Protein AF-A0A1Y5F5G9-F1 (afdb_monomer)

Radius of gyration: 21.06 Å; Cα contacts (8 Å, |Δi|>4): 276; chains: 1; bounding box: 51×40×63 Å

Nearest PDB structures (foldseek):
  4evh-assembly1_A  TM=2.580E-01  e=7.064E+00  Giardia duodenalis

Sequence (250 aa):
MNSLKTLARFESFYIETKPLENSMYFRDALNFDKNEEVHDFFQWLFPIDTISEFNKSVPLFDETIKFFLTTNSLARANFHVALESFKCFLDGHELWPSVMDHNNLRVTRVLKCLRLLHKYDELYDFYRFILCEIAINEDSFSLNTLDHWRSATFEKTIFLCVDDLKMREEVVDFLKCHLPDHWVINLQRNAVSKFLALNEPIFTNAESNQIISGVDWQNLEFFNRGRVFKLSELMRTDNPYMLDKIRHWY

Foldseek 3Di:
DQQVVLLVQLLCQLLQNAADPVRHHLVNLLPCVVCVVPDVVLCSLQAEQDQDPVDNSGDHDDVSNLCSCPPPPSSVVSNVSSLVSLLVCQVPPPPPQAAPRPVLVSLLRNLLSCVSSVVLVSNVVSVVSVVVVCVVCVVRHDPLSLLSNCCSNANQEAEEEDPDPVLVVVVVVVCCVLPVVYHYHYDDPVCVVVCLVSQHFYWHLDDPDDDDPDPDQQSTWTGGNNDTDRVVRVPPPVCVVVSVVSNPSD

Structure (mmCIF, N/CA/C/O backbone):
data_AF-A0A1Y5F5G9-F1
#
_entry.id   AF-A0A1Y5F5G9-F1
#
loop_
_atom_site.group_PDB
_atom_site.id
_atom_site.type_symbol
_atom_site.label_atom_id
_atom_site.label_alt_id
_atom_site.label_comp_id
_atom_site.label_asym_id
_atom_site.label_entity_id
_atom_site.label_seq_id
_atom_site.pdbx_PDB_ins_code
_atom_site.Cartn_x
_atom_site.Cartn_y
_atom_site.Cartn_z
_atom_site.occupancy
_atom_site.B_iso_or_equiv
_atom_site.auth_seq_id
_atom_site.auth_comp_id
_atom_site.auth_asym_id
_atom_site.auth_atom_id
_atom_site.pdbx_PDB_model_num
ATOM 1 N N . MET A 1 1 ? 3.160 -12.280 27.183 1.00 41.97 1 MET A N 1
ATOM 2 C CA . MET A 1 1 ? 2.059 -11.765 28.036 1.00 41.97 1 MET A CA 1
ATOM 3 C C . MET A 1 1 ? 1.374 -10.503 27.490 1.00 41.97 1 MET A C 1
ATOM 5 O O . MET A 1 1 ? 0.242 -10.266 27.887 1.00 41.97 1 MET A O 1
ATOM 9 N N . ASN A 1 2 ? 1.991 -9.725 26.581 1.00 59.22 2 ASN A N 1
ATOM 10 C CA . ASN A 1 2 ? 1.410 -8.469 26.065 1.00 59.22 2 ASN A CA 1
ATOM 11 C C . ASN A 1 2 ? 0.451 -8.638 24.859 1.00 59.22 2 ASN A C 1
ATOM 13 O O . ASN A 1 2 ? -0.491 -7.868 24.735 1.00 59.22 2 ASN A O 1
ATOM 17 N N . SER A 1 3 ? 0.625 -9.666 24.014 1.00 67.75 3 SER A N 1
ATOM 18 C CA . SER A 1 3 ? -0.132 -9.813 22.751 1.00 67.75 3 SER A CA 1
ATOM 19 C C . SER A 1 3 ? -1.642 -10.018 22.933 1.00 67.75 3 SER A C 1
ATOM 21 O O . SER A 1 3 ? -2.428 -9.357 22.265 1.00 67.75 3 SER A O 1
ATOM 23 N N . LEU A 1 4 ? -2.066 -10.866 23.879 1.00 71.75 4 LEU A N 1
ATOM 24 C CA . LEU A 1 4 ? -3.492 -11.138 24.131 1.00 71.75 4 LEU A CA 1
ATOM 25 C C . LEU A 1 4 ? -4.262 -9.899 24.615 1.00 71.75 4 LEU A C 1
ATOM 27 O O . LEU A 1 4 ? -5.419 -9.706 24.252 1.00 71.75 4 LEU A O 1
ATOM 31 N N . LYS A 1 5 ? -3.621 -9.043 25.424 1.00 80.94 5 LYS A N 1
ATOM 32 C CA . LYS A 1 5 ? -4.234 -7.789 25.887 1.00 80.94 5 LYS A CA 1
ATOM 33 C C . LYS A 1 5 ? -4.355 -6.778 24.749 1.00 80.94 5 LYS A C 1
ATOM 35 O O . LYS A 1 5 ? -5.388 -6.121 24.643 1.00 80.94 5 LYS A O 1
ATOM 40 N N . THR A 1 6 ? -3.330 -6.676 23.901 1.00 85.19 6 THR A N 1
ATOM 41 C CA . THR A 1 6 ? -3.351 -5.810 22.717 1.00 85.19 6 THR A CA 1
ATOM 42 C C . THR A 1 6 ? -4.428 -6.247 21.726 1.00 85.19 6 THR A C 1
ATOM 44 O O . THR A 1 6 ? -5.186 -5.397 21.267 1.00 85.19 6 THR A O 1
ATOM 47 N N . LEU A 1 7 ? -4.570 -7.552 21.466 1.00 88.81 7 LEU A N 1
ATOM 48 C CA . LEU A 1 7 ? -5.605 -8.081 20.575 1.00 88.81 7 LEU A CA 1
ATOM 49 C C . LEU A 1 7 ? -7.017 -7.783 21.090 1.00 88.81 7 LEU A C 1
ATOM 51 O O . LEU A 1 7 ? -7.802 -7.171 20.380 1.00 88.81 7 LEU A O 1
ATOM 55 N N . ALA A 1 8 ? -7.331 -8.130 22.343 1.00 91.50 8 ALA A N 1
ATOM 56 C CA . ALA A 1 8 ? -8.668 -7.888 22.895 1.00 91.50 8 ALA A CA 1
ATOM 57 C C . ALA A 1 8 ? -9.046 -6.395 22.881 1.00 91.50 8 ALA A C 1
ATOM 59 O O . ALA A 1 8 ? -10.213 -6.032 22.708 1.00 91.50 8 ALA A O 1
ATOM 60 N N . ARG A 1 9 ? -8.057 -5.511 23.056 1.00 92.75 9 ARG A N 1
ATOM 61 C CA . ARG A 1 9 ? -8.243 -4.064 22.928 1.00 92.75 9 ARG A CA 1
ATOM 62 C C . ARG A 1 9 ? -8.491 -3.649 21.485 1.00 92.75 9 ARG A C 1
ATOM 64 O O . ARG A 1 9 ? -9.414 -2.879 21.253 1.00 92.75 9 ARG A O 1
ATOM 71 N N . PHE A 1 10 ? -7.692 -4.156 20.550 1.00 94.12 10 PHE A N 1
ATOM 72 C CA . PHE A 1 10 ? -7.866 -3.909 19.123 1.00 94.12 10 PHE A CA 1
ATOM 73 C C . PHE A 1 10 ? -9.264 -4.316 18.662 1.00 94.12 10 PHE A C 1
ATOM 75 O O . PHE A 1 10 ? -9.969 -3.502 18.076 1.00 94.12 10 PHE A O 1
ATOM 82 N N . GLU A 1 11 ? -9.694 -5.528 19.014 1.00 95.94 11 GLU A N 1
ATOM 83 C CA . GLU A 1 11 ? -11.028 -6.028 18.698 1.00 95.94 11 GLU A CA 1
ATOM 84 C C . GLU A 1 11 ? -12.106 -5.114 19.282 1.00 95.94 11 GLU A C 1
ATOM 86 O O . GLU A 1 11 ? -12.971 -4.650 18.545 1.00 95.94 11 GLU A O 1
ATOM 91 N N . SER A 1 12 ? -12.017 -4.792 20.581 1.00 96.31 12 SER A N 1
ATOM 92 C CA . SER A 1 12 ? -13.008 -3.950 21.269 1.00 96.31 12 SER A CA 1
ATOM 93 C C . SER A 1 12 ? -13.094 -2.532 20.692 1.00 96.31 12 SER A C 1
ATOM 95 O O . SER A 1 12 ? -14.195 -1.981 20.627 1.00 96.31 12 SER A O 1
ATOM 97 N N . PHE A 1 13 ? -11.956 -1.959 20.283 1.00 96.12 13 PHE A N 1
ATOM 98 C CA . PHE A 1 13 ? -11.869 -0.669 19.596 1.00 96.12 13 PHE A CA 1
ATOM 99 C C . PHE A 1 13 ? -12.574 -0.738 18.243 1.00 96.12 13 PHE A C 1
ATOM 101 O O . PHE A 1 13 ? -13.467 0.062 17.980 1.00 96.12 13 PHE A O 1
ATOM 108 N N . TYR A 1 14 ? -12.245 -1.742 17.428 1.00 96.50 14 TYR A N 1
ATOM 109 C CA . TYR A 1 14 ? -12.788 -1.899 16.081 1.00 96.50 14 TYR A CA 1
ATOM 110 C C . TYR A 1 14 ? -14.293 -2.154 16.031 1.00 96.50 14 TYR A C 1
ATOM 112 O O . TYR A 1 14 ? -14.924 -1.776 15.052 1.00 96.50 14 TYR A O 1
ATOM 120 N N . ILE A 1 15 ? -14.878 -2.783 17.055 1.00 96.81 15 ILE A N 1
ATOM 121 C CA . ILE A 1 15 ? -16.339 -2.970 17.164 1.00 96.81 15 ILE A CA 1
ATOM 122 C C . ILE A 1 15 ? -17.020 -1.917 18.050 1.00 96.81 15 ILE A C 1
ATOM 124 O O . ILE A 1 15 ? -18.164 -2.109 18.450 1.00 96.81 15 ILE A O 1
ATOM 128 N N . GLU A 1 16 ? -16.322 -0.831 18.396 1.00 94.06 16 GLU A N 1
ATOM 129 C CA . GLU A 1 16 ? -16.849 0.299 19.178 1.00 94.06 16 GLU A CA 1
ATOM 130 C C . GLU A 1 16 ? -17.404 -0.044 20.570 1.00 94.06 16 GLU A C 1
ATOM 132 O O . GLU A 1 16 ? -18.238 0.666 21.128 1.00 94.06 16 GLU A O 1
ATOM 137 N N . THR A 1 17 ? -16.907 -1.110 21.191 1.00 94.56 17 THR A N 1
ATOM 138 C CA . THR A 1 17 ? -17.347 -1.493 22.545 1.00 94.56 17 THR A CA 1
ATOM 139 C C . THR A 1 17 ? -16.523 -0.841 23.647 1.00 94.56 17 THR A C 1
ATOM 141 O O . THR A 1 17 ? -17.026 -0.657 24.757 1.00 94.56 17 THR A O 1
ATOM 144 N N . LYS A 1 18 ? -15.255 -0.504 23.374 1.00 95.00 18 LYS A N 1
ATOM 145 C CA . LYS A 1 18 ? -14.352 0.160 24.325 1.00 95.00 18 LYS A CA 1
ATOM 146 C C . LYS A 1 18 ? -13.406 1.121 23.601 1.00 95.00 18 LYS A C 1
ATOM 148 O O . LYS A 1 18 ? -13.013 0.825 22.474 1.00 95.00 18 LYS A O 1
ATOM 153 N N . PRO A 1 19 ? -12.994 2.222 24.248 1.00 93.19 19 PRO A N 1
ATOM 154 C CA . PRO A 1 19 ? -11.976 3.103 23.700 1.00 93.19 19 PRO A CA 1
ATOM 155 C C . PRO A 1 19 ? -10.564 2.525 23.879 1.00 93.19 19 PRO A C 1
ATOM 157 O O . PRO A 1 19 ? -10.340 1.561 24.621 1.00 93.19 19 PRO A O 1
ATOM 160 N N . LEU A 1 20 ? -9.597 3.170 23.229 1.00 90.12 20 LEU A N 1
ATOM 161 C CA . LEU A 1 20 ? -8.170 3.018 23.510 1.00 90.12 20 LEU A CA 1
ATOM 162 C C . LEU A 1 20 ? -7.805 3.607 24.889 1.00 90.12 20 LEU A C 1
ATOM 164 O O . LEU A 1 20 ? -8.626 4.231 25.561 1.00 90.12 20 LEU A O 1
ATOM 168 N N . GLU A 1 21 ? -6.556 3.416 25.330 1.00 85.94 21 GLU A N 1
ATOM 169 C CA . GLU A 1 21 ? -6.090 3.880 26.654 1.00 85.94 21 GLU A CA 1
ATOM 170 C C . GLU A 1 21 ? -6.196 5.401 26.837 1.00 85.94 21 GLU A C 1
ATOM 172 O O . GLU A 1 21 ? -6.461 5.877 27.937 1.00 85.94 21 GLU A O 1
ATOM 177 N N . ASN A 1 22 ? -6.064 6.164 25.753 1.00 85.25 22 ASN A N 1
ATOM 178 C CA . ASN A 1 22 ? -6.247 7.615 25.727 1.00 85.25 22 ASN A CA 1
ATOM 179 C C . ASN A 1 22 ? -7.726 8.044 25.630 1.00 85.25 22 ASN A C 1
ATOM 181 O O . ASN A 1 22 ? -8.007 9.189 25.295 1.00 85.25 22 ASN A O 1
ATOM 185 N N . SER A 1 23 ? -8.674 7.143 25.914 1.00 89.69 23 SER A N 1
ATOM 186 C CA . SER A 1 23 ? -10.126 7.368 25.820 1.00 89.69 23 SER A CA 1
ATOM 187 C C . SER A 1 23 ? -10.667 7.626 24.407 1.00 89.69 23 SER A C 1
ATOM 189 O O . SER A 1 23 ? -11.818 8.029 24.265 1.00 89.69 23 SER A O 1
ATOM 191 N N . MET A 1 24 ? -9.885 7.340 23.363 1.00 91.06 24 MET A N 1
ATOM 192 C CA . MET A 1 24 ? -10.309 7.498 21.971 1.00 91.06 24 MET A CA 1
ATOM 193 C C . MET A 1 24 ? -11.166 6.316 21.500 1.00 91.06 24 MET A C 1
ATOM 195 O O . MET A 1 24 ? -10.699 5.172 21.503 1.00 91.06 24 MET A O 1
ATOM 199 N N . TYR A 1 25 ? -12.403 6.576 21.069 1.00 94.56 25 TYR A N 1
ATOM 200 C CA . TYR A 1 25 ? -13.231 5.587 20.373 1.00 94.56 25 TYR A CA 1
ATOM 201 C C . TYR A 1 25 ? -12.918 5.559 18.874 1.00 94.56 25 TYR A C 1
ATOM 203 O O . TYR A 1 25 ? -12.353 6.504 18.328 1.00 94.56 25 TYR A O 1
ATOM 211 N N . PHE A 1 26 ? -13.331 4.488 18.190 1.00 95.69 26 PHE A N 1
ATOM 212 C CA . PHE A 1 26 ? -13.158 4.349 16.740 1.00 95.69 26 PHE A CA 1
ATOM 213 C C . PHE A 1 26 ? -13.727 5.548 15.977 1.00 95.69 26 PHE A C 1
ATOM 215 O O . PHE A 1 26 ? -13.013 6.192 15.219 1.00 95.69 26 PHE A O 1
ATOM 222 N N . ARG A 1 27 ? -14.977 5.921 16.263 1.00 94.69 27 ARG A N 1
ATOM 223 C CA . ARG A 1 27 ? -15.629 7.102 15.680 1.00 94.69 27 ARG A CA 1
ATOM 224 C C . ARG A 1 27 ? -14.877 8.414 15.910 1.00 94.69 27 ARG A C 1
ATOM 226 O O . ARG A 1 27 ? -14.945 9.300 15.066 1.00 94.69 27 ARG A O 1
ATOM 233 N N . ASP A 1 28 ? -14.169 8.543 17.033 1.00 93.75 28 ASP A N 1
ATOM 234 C CA . ASP A 1 28 ? -13.381 9.740 17.325 1.00 93.75 28 ASP A CA 1
ATOM 235 C C . ASP A 1 28 ? -12.120 9.743 16.459 1.00 93.75 28 ASP A C 1
ATOM 237 O O . ASP A 1 28 ? -11.768 10.776 15.900 1.00 93.75 28 ASP A O 1
ATOM 241 N N . ALA A 1 29 ? -11.493 8.574 16.293 1.00 93.81 29 ALA A N 1
ATOM 242 C CA . ALA A 1 29 ? -10.321 8.363 15.449 1.00 93.81 29 ALA A CA 1
ATOM 243 C C . ALA A 1 29 ? -10.591 8.624 13.954 1.00 93.81 29 ALA A C 1
ATOM 245 O O . ALA A 1 29 ? -9.673 8.985 13.226 1.00 93.81 29 ALA A O 1
ATOM 246 N N . LEU A 1 30 ? -11.839 8.485 13.492 1.00 94.25 30 LEU A N 1
ATOM 247 C CA . LEU A 1 30 ? -12.234 8.821 12.116 1.00 94.25 30 LEU A CA 1
ATOM 248 C C . LEU A 1 30 ? -12.230 10.328 11.826 1.00 94.25 30 L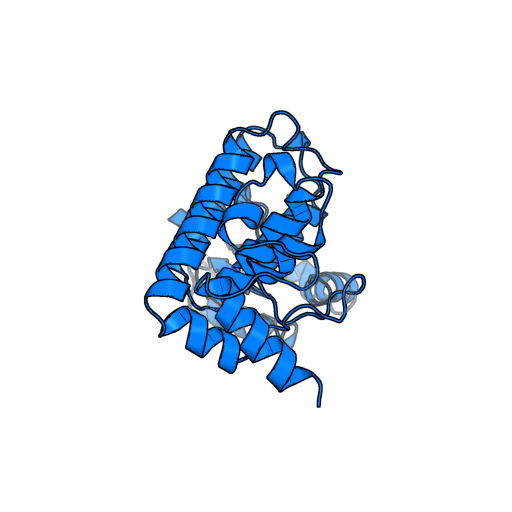EU A C 1
ATOM 250 O O . LEU A 1 30 ? -12.282 10.729 10.666 1.00 94.25 30 LEU A O 1
ATOM 254 N N . ASN A 1 31 ? -12.185 11.177 12.856 1.00 92.38 31 ASN A N 1
ATOM 255 C CA . ASN A 1 31 ? -12.081 12.618 12.672 1.00 92.38 31 ASN A CA 1
ATOM 256 C C . ASN A 1 31 ? -10.614 13.008 12.434 1.00 92.38 31 ASN A C 1
ATOM 258 O O . ASN A 1 31 ? -9.926 13.451 13.354 1.00 92.38 31 ASN A O 1
ATOM 262 N N . PHE A 1 32 ? -10.121 12.767 11.219 1.00 90.50 32 PHE A N 1
ATOM 263 C CA . PHE A 1 32 ? -8.713 12.971 10.875 1.00 90.50 32 PHE A CA 1
ATOM 264 C C . PHE A 1 32 ? -8.264 14.422 11.071 1.00 90.50 32 PHE A C 1
ATOM 266 O O . PHE A 1 32 ? -7.209 14.621 11.667 1.00 90.50 32 PHE A O 1
ATOM 273 N N . ASP A 1 33 ? -9.099 15.404 10.713 1.00 86.00 33 ASP A N 1
ATOM 274 C CA . ASP A 1 33 ? -8.807 16.833 10.911 1.00 86.00 33 ASP A CA 1
ATOM 275 C C . ASP A 1 33 ? -8.517 17.157 12.384 1.00 86.00 33 ASP A C 1
ATOM 277 O O . ASP A 1 33 ? -7.517 17.781 12.725 1.00 86.00 33 ASP A O 1
ATOM 281 N N . LYS A 1 34 ? -9.376 16.696 13.305 1.00 86.44 34 LYS A N 1
ATOM 282 C CA . LYS A 1 34 ? -9.201 16.978 14.741 1.00 86.44 34 LYS A CA 1
ATOM 283 C C . LYS A 1 34 ? -8.044 16.223 15.376 1.00 86.44 34 LYS A C 1
ATOM 285 O O . LYS A 1 34 ? -7.578 16.628 16.438 1.00 86.44 34 LYS A O 1
ATOM 290 N N . ASN A 1 35 ? -7.638 15.106 14.785 1.00 83.81 35 ASN A N 1
ATOM 291 C CA . ASN A 1 35 ? -6.596 14.253 15.336 1.00 83.81 35 ASN A CA 1
ATOM 292 C C . ASN A 1 35 ? -5.285 14.360 14.557 1.00 83.81 35 ASN A C 1
ATOM 294 O O . ASN A 1 35 ? -4.406 13.533 14.771 1.00 83.81 35 ASN A O 1
ATOM 298 N N . GLU A 1 36 ? -5.114 15.338 13.670 1.00 79.44 36 GLU A N 1
ATOM 299 C CA . GLU A 1 36 ? -3.939 15.407 12.800 1.00 79.44 36 GLU A CA 1
ATOM 300 C C . GLU A 1 36 ? -2.620 15.383 13.599 1.00 79.44 36 GLU A C 1
ATOM 302 O O . GLU A 1 36 ? -1.712 14.612 13.270 1.00 79.44 36 GLU A O 1
ATOM 307 N N . GLU A 1 37 ? -2.589 16.111 14.724 1.00 78.06 37 GLU A N 1
ATOM 308 C CA . GLU A 1 37 ? -1.477 16.186 15.687 1.00 78.06 37 GLU A CA 1
ATOM 309 C C . GLU A 1 37 ? -1.286 14.910 16.536 1.00 78.06 37 GLU A C 1
ATOM 311 O O . GLU A 1 37 ? -0.260 14.731 17.195 1.00 78.06 37 GLU A O 1
ATOM 316 N N . VAL A 1 38 ? -2.261 13.997 16.539 1.00 77.88 38 VAL A N 1
ATOM 317 C CA . VAL A 1 38 ? -2.207 12.724 17.267 1.00 77.88 38 VAL A CA 1
ATOM 318 C C . VAL A 1 38 ? -1.847 11.616 16.282 1.00 77.88 38 VAL A C 1
ATOM 320 O O . VAL A 1 38 ? -2.678 11.109 15.547 1.00 77.88 38 VAL A O 1
ATOM 323 N N . HIS A 1 39 ? -0.596 11.174 16.247 1.00 71.25 39 HIS A N 1
ATOM 324 C CA . HIS A 1 39 ? -0.172 10.244 15.188 1.00 71.25 39 HIS A CA 1
ATOM 325 C C . HIS A 1 39 ? -0.498 8.763 15.463 1.00 71.25 39 HIS A C 1
ATOM 327 O O . HIS A 1 39 ? -0.563 7.951 14.536 1.00 71.25 39 HIS A O 1
ATOM 333 N N . ASP A 1 40 ? -0.741 8.401 16.722 1.00 79.94 40 ASP A N 1
ATOM 334 C CA . ASP A 1 40 ? -0.775 7.000 17.150 1.00 79.94 40 ASP A CA 1
ATOM 335 C C . ASP A 1 40 ? -2.062 6.261 16.781 1.00 79.94 40 ASP A C 1
ATOM 337 O O . ASP A 1 40 ? -2.023 5.062 16.500 1.00 79.94 40 ASP A O 1
ATOM 341 N N . PHE A 1 41 ? -3.207 6.949 16.741 1.00 87.38 41 PHE A N 1
ATOM 342 C CA . PHE A 1 41 ? -4.494 6.303 16.460 1.00 87.38 41 PHE A CA 1
ATOM 343 C C . PHE A 1 41 ? -4.528 5.673 15.066 1.00 87.38 41 PHE A C 1
ATOM 345 O O . PHE A 1 41 ? -5.136 4.623 14.865 1.00 87.38 41 PHE A O 1
ATOM 352 N N . PHE A 1 42 ? -3.822 6.279 14.109 1.00 91.38 42 PHE A N 1
ATOM 353 C CA . PHE A 1 42 ? -3.785 5.808 12.731 1.00 91.38 42 PHE A CA 1
ATOM 354 C C . PHE A 1 42 ? -3.179 4.403 12.636 1.00 91.38 42 PHE A C 1
ATOM 356 O O . PHE A 1 42 ? -3.550 3.599 11.783 1.00 91.38 42 PHE A O 1
ATOM 363 N N . GLN A 1 43 ? -2.277 4.073 13.564 1.00 90.62 43 GLN A N 1
ATOM 364 C CA . GLN A 1 43 ? -1.664 2.753 13.665 1.00 90.62 43 GLN A CA 1
ATOM 365 C C . GLN A 1 43 ? -2.656 1.680 14.126 1.00 90.62 43 GLN A C 1
ATOM 367 O O . GLN A 1 43 ? -2.483 0.516 13.767 1.00 90.62 43 GLN A O 1
ATOM 372 N N . TRP A 1 44 ? -3.690 2.075 14.877 1.00 93.31 44 TRP A N 1
ATOM 373 C CA . TRP A 1 44 ? -4.810 1.213 15.243 1.00 93.31 44 TRP A CA 1
ATOM 374 C C . TRP A 1 44 ? -5.781 1.043 14.084 1.00 93.31 44 TRP A C 1
ATOM 376 O O . TRP A 1 44 ? -6.250 -0.067 13.885 1.00 93.31 44 TRP A O 1
ATOM 386 N N . LEU A 1 45 ? -6.052 2.092 13.299 1.00 95.56 45 LEU A N 1
ATOM 387 C CA . LEU A 1 45 ? -6.904 1.983 12.110 1.00 95.56 45 LEU A CA 1
ATOM 388 C C . LEU A 1 45 ? -6.260 1.089 11.041 1.00 95.56 45 LEU A C 1
ATOM 390 O O . LEU A 1 45 ? -6.913 0.198 10.522 1.00 95.56 45 LEU A O 1
ATOM 394 N N . PHE A 1 46 ? -4.969 1.244 10.758 1.00 96.31 46 PHE A N 1
ATOM 395 C CA . PHE A 1 46 ? -4.298 0.478 9.703 1.00 96.31 46 PHE A CA 1
ATOM 396 C C . PHE A 1 46 ? -3.069 -0.254 10.262 1.00 96.31 46 PHE A C 1
ATOM 398 O O . PHE A 1 46 ? -1.939 0.228 10.122 1.00 96.31 46 PHE A O 1
ATOM 405 N N . PRO A 1 47 ? -3.248 -1.399 10.950 1.00 94.62 47 PRO A N 1
ATOM 406 C CA . PRO A 1 47 ? -2.126 -2.168 11.479 1.00 94.62 47 PRO A CA 1
ATOM 407 C C . PRO A 1 47 ? -1.256 -2.729 10.344 1.00 94.62 47 PRO A C 1
ATOM 409 O O . PRO A 1 47 ? -1.763 -3.149 9.304 1.00 94.62 47 PRO A O 1
ATOM 412 N N . ILE A 1 48 ? 0.062 -2.762 10.557 1.00 94.50 48 ILE A N 1
ATOM 413 C CA . ILE A 1 48 ? 1.041 -3.379 9.646 1.00 94.50 48 ILE A CA 1
ATOM 414 C C . ILE A 1 48 ? 1.969 -4.311 10.430 1.00 94.50 48 ILE A C 1
ATOM 416 O O . ILE A 1 48 ? 2.032 -4.247 11.656 1.00 94.50 48 ILE A O 1
ATOM 420 N N . ASP A 1 49 ? 2.684 -5.177 9.723 1.00 90.88 49 ASP A N 1
ATOM 421 C CA . ASP A 1 49 ? 3.585 -6.213 10.259 1.00 90.88 49 ASP A CA 1
ATOM 422 C C . ASP A 1 49 ? 4.935 -5.668 10.773 1.00 90.88 49 ASP A C 1
ATOM 424 O O . ASP A 1 49 ? 5.838 -6.424 11.123 1.00 90.88 49 ASP A O 1
ATOM 428 N N . THR A 1 50 ? 5.094 -4.343 10.805 1.00 85.38 50 THR A N 1
ATOM 429 C CA . THR A 1 50 ? 6.328 -3.663 11.205 1.00 85.38 50 THR A CA 1
ATOM 430 C C . THR A 1 50 ? 6.111 -2.942 12.527 1.00 85.38 50 THR A C 1
ATOM 432 O O . THR A 1 50 ? 5.134 -2.208 12.695 1.00 85.38 50 THR A O 1
ATOM 435 N N . ILE A 1 51 ? 7.028 -3.150 13.472 1.00 76.56 51 ILE A N 1
ATOM 436 C CA . ILE A 1 51 ? 6.960 -2.522 14.791 1.00 76.56 51 ILE A CA 1
ATOM 437 C C . ILE A 1 51 ? 7.087 -1.006 14.629 1.00 76.56 51 ILE A C 1
ATOM 439 O O . ILE A 1 51 ? 7.960 -0.511 13.923 1.00 76.56 51 ILE A O 1
ATOM 443 N N . SER A 1 52 ? 6.216 -0.272 15.314 1.00 72.75 52 SER A N 1
ATOM 444 C CA . SER A 1 52 ? 6.324 1.179 15.428 1.00 72.75 52 SER A CA 1
ATOM 445 C C . SER A 1 52 ? 7.485 1.539 16.354 1.00 72.75 52 SER A C 1
ATOM 447 O O . SER A 1 52 ? 7.512 1.116 17.512 1.00 72.75 52 SER A O 1
ATOM 449 N N . GLU A 1 53 ? 8.435 2.335 15.862 1.00 68.44 53 GLU A N 1
ATOM 450 C CA . GLU A 1 53 ? 9.544 2.850 16.679 1.00 68.44 53 GLU A CA 1
ATOM 451 C C . GLU A 1 53 ? 9.054 3.801 17.784 1.00 68.44 53 GLU A C 1
ATOM 453 O O . GLU A 1 53 ? 9.673 3.893 18.844 1.00 68.44 53 GLU A O 1
ATOM 458 N N . PHE A 1 54 ? 7.904 4.447 17.564 1.00 66.25 54 PHE A N 1
ATOM 459 C CA . PHE A 1 54 ? 7.332 5.461 18.451 1.00 66.25 54 PHE A CA 1
ATOM 460 C C . PHE A 1 54 ? 6.327 4.893 19.458 1.00 66.25 54 PHE A C 1
ATOM 462 O O . PHE A 1 54 ? 6.278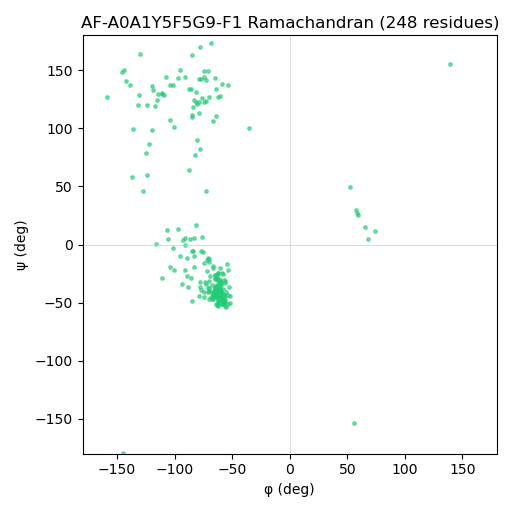 5.353 20.597 1.00 66.25 54 PHE A O 1
ATOM 469 N N . ASN A 1 55 ? 5.554 3.866 19.083 1.00 69.50 55 ASN A N 1
ATOM 470 C CA . ASN A 1 55 ? 4.511 3.319 19.949 1.00 69.50 55 ASN A CA 1
ATOM 471 C C . ASN A 1 55 ? 4.506 1.782 19.965 1.00 69.50 55 ASN A C 1
ATOM 473 O O . ASN A 1 55 ? 3.913 1.123 19.119 1.0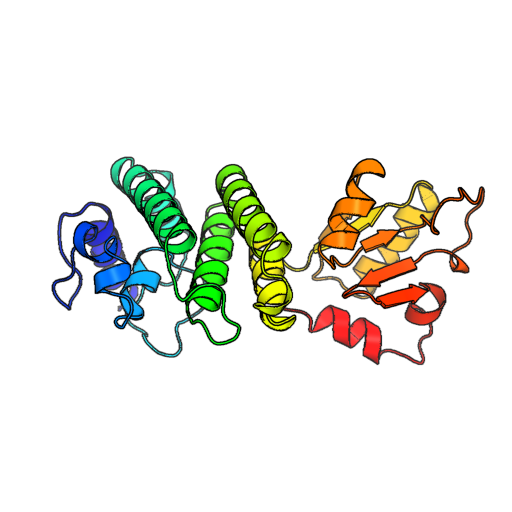0 69.50 55 ASN A O 1
ATOM 477 N N . LYS A 1 56 ? 5.107 1.194 21.004 1.00 70.62 56 LYS A N 1
ATOM 478 C CA . LYS A 1 56 ? 5.178 -0.269 21.197 1.00 70.62 56 LYS A CA 1
ATOM 479 C C . LYS A 1 56 ? 3.864 -0.913 21.662 1.00 70.62 56 LYS A C 1
ATOM 481 O O . LYS A 1 56 ? 3.810 -2.134 21.794 1.00 70.62 56 LYS A O 1
ATOM 486 N N . SER A 1 57 ? 2.838 -0.119 21.975 1.00 74.38 57 SER A N 1
ATOM 487 C CA . SER A 1 57 ? 1.537 -0.610 22.455 1.00 74.38 57 SER A CA 1
ATOM 488 C C . SER A 1 57 ? 0.544 -0.901 21.327 1.00 74.3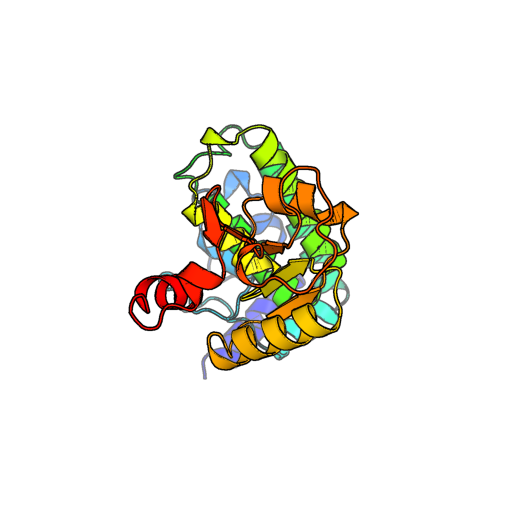8 57 SER A C 1
ATOM 490 O O . SER A 1 57 ? -0.490 -1.526 21.577 1.00 74.38 57 SER A O 1
ATOM 492 N N . VAL A 1 58 ? 0.862 -0.473 20.100 1.00 80.19 58 VAL A N 1
ATOM 493 C CA . VAL A 1 58 ? 0.003 -0.670 18.931 1.00 80.19 58 VAL A CA 1
ATOM 494 C C . VAL A 1 58 ? -0.020 -2.135 18.494 1.00 80.19 58 VAL A C 1
ATOM 496 O O . VAL A 1 58 ? 0.967 -2.857 18.669 1.00 80.19 58 VAL A O 1
ATOM 499 N N . PRO A 1 59 ? -1.140 -2.592 17.919 1.00 84.31 59 PRO A N 1
ATOM 500 C CA . PRO A 1 59 ? -1.238 -3.925 17.349 1.00 84.31 59 PRO A CA 1
ATOM 501 C C . PRO A 1 59 ? -0.250 -4.091 16.190 1.00 84.31 59 PRO A C 1
ATOM 503 O O . PRO A 1 59 ? -0.248 -3.306 15.240 1.00 84.31 59 PRO A O 1
ATOM 506 N N . LEU A 1 60 ? 0.568 -5.141 16.263 1.00 90.50 60 LEU A N 1
ATOM 507 C CA . LEU A 1 60 ? 1.329 -5.623 15.116 1.00 90.50 60 LEU A CA 1
ATOM 508 C C . LEU A 1 60 ? 0.401 -6.491 14.272 1.00 90.50 60 LEU A C 1
ATOM 510 O O . LEU A 1 60 ? -0.271 -7.361 14.822 1.00 90.50 60 LEU A O 1
ATOM 514 N N . PHE A 1 61 ? 0.361 -6.257 12.963 1.00 92.81 61 PHE A N 1
ATOM 515 C CA . PHE A 1 61 ? -0.428 -7.093 12.065 1.00 92.81 61 PHE A CA 1
ATOM 516 C C . PHE A 1 61 ? 0.060 -8.544 12.121 1.00 92.81 61 PHE A C 1
ATOM 518 O O . PHE A 1 61 ? 1.248 -8.810 11.937 1.00 92.81 61 PHE A O 1
ATOM 525 N N . ASP A 1 62 ? -0.868 -9.470 12.345 1.00 93.50 62 ASP A N 1
ATOM 526 C CA . ASP A 1 62 ? -0.652 -10.912 12.315 1.00 93.50 62 ASP A CA 1
ATOM 527 C C . ASP A 1 62 ? -1.891 -11.635 11.751 1.00 93.50 62 ASP A C 1
ATOM 529 O O . ASP A 1 62 ? -2.898 -11.011 11.400 1.00 93.50 62 ASP A O 1
ATOM 533 N N . GLU A 1 63 ? -1.834 -12.966 11.673 1.00 93.19 63 GLU A N 1
ATOM 534 C CA . GLU A 1 63 ? -2.951 -13.782 11.179 1.00 93.19 63 GLU A CA 1
ATOM 535 C C . GLU A 1 63 ? -4.221 -13.661 12.037 1.00 93.19 63 GLU A C 1
ATOM 537 O O . GLU A 1 63 ? -5.325 -13.838 11.525 1.00 93.19 63 GLU A O 1
ATOM 542 N N . THR A 1 64 ? -4.105 -13.306 13.320 1.00 94.69 64 THR A N 1
ATOM 543 C CA . THR A 1 64 ? -5.268 -13.126 14.199 1.00 94.69 64 THR A CA 1
ATOM 544 C C . THR A 1 64 ? -6.001 -11.830 13.869 1.00 94.69 64 THR A C 1
ATOM 546 O O . THR A 1 64 ? -7.225 -11.827 13.728 1.00 94.69 64 THR A O 1
ATOM 549 N N . ILE A 1 65 ? -5.258 -10.735 13.676 1.00 94.81 65 ILE A N 1
ATOM 550 C CA . ILE A 1 65 ? -5.806 -9.455 13.209 1.00 94.81 65 ILE A CA 1
ATOM 551 C C . ILE A 1 65 ? -6.410 -9.608 11.820 1.00 94.81 65 ILE A C 1
ATOM 553 O O . ILE A 1 65 ? -7.525 -9.140 11.583 1.00 94.81 65 ILE A O 1
ATOM 557 N N . LYS A 1 66 ? -5.701 -10.289 10.915 1.00 96.62 66 LYS A N 1
ATOM 558 C CA . LYS A 1 66 ? -6.198 -10.577 9.572 1.00 96.62 66 LYS A CA 1
ATOM 559 C C . LYS A 1 66 ? -7.510 -11.343 9.624 1.00 96.62 66 LYS A C 1
ATOM 561 O O . LYS A 1 66 ? -8.476 -10.929 8.986 1.00 96.62 66 LYS A O 1
ATOM 566 N N . PHE A 1 67 ? -7.564 -12.427 10.396 1.00 96.12 67 PHE A N 1
ATOM 567 C CA . PHE A 1 67 ? -8.779 -13.209 10.580 1.00 96.12 67 PHE A CA 1
ATOM 568 C C . PHE A 1 67 ? -9.918 -12.319 11.085 1.00 96.12 67 PHE A C 1
ATOM 570 O O . PHE A 1 67 ? -10.942 -12.202 10.422 1.00 96.12 67 PHE A O 1
ATOM 577 N N . PHE A 1 68 ? -9.712 -11.583 12.177 1.00 97.31 68 PHE A N 1
ATOM 578 C CA . PHE A 1 68 ? -10.737 -10.711 12.746 1.00 97.31 68 PHE A CA 1
ATOM 579 C C . PHE A 1 68 ? -11.252 -9.648 11.758 1.00 97.31 68 PHE A C 1
ATOM 581 O O . PHE A 1 68 ? -12.465 -9.536 11.559 1.00 97.31 68 PHE A O 1
ATOM 588 N N . LEU A 1 69 ? -10.352 -8.914 11.090 1.00 97.00 69 LEU A N 1
ATOM 589 C CA . LEU A 1 69 ? -10.708 -7.881 10.109 1.00 97.00 69 LEU A CA 1
ATOM 590 C C . LEU A 1 69 ? -11.373 -8.444 8.844 1.00 97.00 69 LEU A C 1
ATOM 592 O O . LEU A 1 69 ? -12.016 -7.690 8.115 1.00 97.00 69 LEU A O 1
ATOM 596 N N . THR A 1 70 ? -11.242 -9.744 8.562 1.00 95.94 70 THR A N 1
ATOM 597 C CA . THR A 1 70 ? -11.829 -10.389 7.372 1.00 95.94 70 THR A CA 1
ATOM 598 C C . THR A 1 70 ? -13.076 -11.223 7.673 1.00 95.94 70 THR A C 1
ATOM 600 O O . THR A 1 70 ? -13.873 -11.454 6.760 1.00 95.94 70 THR A O 1
ATOM 603 N N . THR A 1 71 ? -13.315 -11.625 8.926 1.00 96.69 71 THR A N 1
ATOM 604 C CA . THR A 1 71 ? -14.467 -12.464 9.301 1.00 96.69 71 THR A CA 1
ATOM 605 C C . THR A 1 71 ? -15.514 -11.751 10.151 1.00 96.69 71 THR A C 1
ATOM 607 O O . THR A 1 71 ? -16.688 -12.111 10.077 1.00 96.69 71 THR A O 1
ATOM 610 N N . ASN A 1 72 ? -15.144 -10.746 10.952 1.00 98.12 72 ASN A N 1
ATOM 611 C CA . ASN A 1 72 ? -16.106 -10.000 11.763 1.00 98.12 72 ASN A CA 1
ATOM 612 C C . ASN A 1 72 ? -16.812 -8.929 10.913 1.00 98.12 72 ASN A C 1
ATOM 614 O O . ASN A 1 72 ? -16.168 -8.061 10.324 1.00 98.12 72 ASN A O 1
ATOM 618 N N . SER A 1 73 ? -18.145 -8.975 10.844 1.00 97.50 73 SER A N 1
ATOM 619 C CA . SER A 1 73 ? -18.938 -8.078 9.991 1.00 97.50 73 SER A CA 1
ATOM 620 C C . SER A 1 73 ? -18.829 -6.604 10.387 1.00 97.50 73 SER A C 1
ATOM 622 O O . SER A 1 73 ? -18.699 -5.757 9.504 1.00 97.50 73 SER A O 1
ATOM 624 N N . LEU A 1 74 ? -18.833 -6.296 11.688 1.00 97.69 74 LEU A N 1
ATOM 625 C CA . LEU A 1 74 ? -18.670 -4.928 12.185 1.00 97.69 74 LEU A CA 1
ATOM 626 C C . LEU A 1 74 ? -17.254 -4.421 11.923 1.00 97.69 74 LEU A C 1
ATOM 628 O O . LEU A 1 74 ? -17.096 -3.319 11.412 1.00 97.69 74 LEU A O 1
ATOM 632 N N . ALA A 1 75 ? -16.233 -5.238 12.192 1.00 97.75 75 ALA A N 1
ATOM 633 C CA . ALA A 1 75 ? -14.848 -4.844 11.950 1.00 97.75 75 ALA A CA 1
ATOM 634 C C . ALA A 1 75 ? -14.581 -4.570 10.461 1.00 97.75 75 ALA A C 1
ATOM 636 O O . ALA A 1 75 ? -13.934 -3.582 10.128 1.00 97.75 75 ALA A O 1
ATOM 637 N N . ARG A 1 76 ? -15.136 -5.391 9.558 1.00 97.88 76 ARG A N 1
ATOM 638 C CA . ARG A 1 76 ? -15.078 -5.160 8.105 1.00 97.88 76 ARG A CA 1
ATOM 639 C C . ARG A 1 76 ? -15.745 -3.853 7.690 1.00 97.88 76 ARG A C 1
ATOM 641 O O . ARG A 1 76 ? -15.181 -3.124 6.878 1.00 97.88 76 ARG A O 1
ATOM 648 N N . ALA A 1 77 ? -16.946 -3.591 8.209 1.00 97.88 77 ALA A N 1
ATOM 649 C CA . ALA A 1 77 ? -17.680 -2.367 7.912 1.00 97.88 77 ALA A CA 1
ATOM 650 C C . ALA A 1 77 ? -16.902 -1.142 8.407 1.00 97.88 77 ALA A C 1
ATOM 652 O O . ALA A 1 77 ? -16.685 -0.205 7.647 1.00 97.88 77 ALA A O 1
ATOM 653 N N . ASN A 1 78 ? -16.392 -1.199 9.635 1.00 98.31 78 ASN A N 1
ATOM 654 C CA . ASN A 1 78 ? -15.612 -0.125 10.231 1.00 98.31 78 ASN A CA 1
ATOM 655 C C . ASN A 1 78 ? -14.273 0.087 9.513 1.00 98.31 78 ASN A C 1
ATOM 657 O O . ASN A 1 78 ? -13.920 1.228 9.238 1.00 98.31 78 ASN A O 1
ATOM 661 N N . PHE A 1 79 ? -13.569 -0.975 9.107 1.00 98.19 79 PHE A N 1
ATOM 662 C CA . PHE A 1 79 ? -12.366 -0.860 8.274 1.00 98.19 79 PHE A CA 1
ATOM 663 C C . PHE A 1 79 ? -12.658 -0.120 6.961 1.00 98.19 79 PHE A C 1
ATOM 665 O O . PHE A 1 79 ? -11.906 0.768 6.567 1.00 98.19 79 PHE A O 1
ATOM 672 N N . HIS A 1 80 ? -13.764 -0.464 6.293 1.00 97.81 80 HIS A N 1
ATOM 673 C CA . HIS A 1 80 ? -14.174 0.214 5.066 1.00 97.81 80 HIS A CA 1
ATOM 674 C C . HIS A 1 80 ? -14.509 1.691 5.316 1.00 97.81 80 HIS A C 1
ATOM 676 O O . HIS A 1 80 ? -14.027 2.549 4.584 1.00 97.81 80 HIS A O 1
ATOM 682 N N . VAL A 1 81 ? -15.248 2.002 6.387 1.00 98.06 81 VAL A N 1
ATOM 683 C CA . VAL A 1 81 ? -15.523 3.391 6.788 1.00 98.06 81 VAL A CA 1
ATOM 684 C C . VAL A 1 81 ? -14.222 4.153 7.053 1.00 98.06 81 VAL A C 1
ATOM 686 O O . VAL A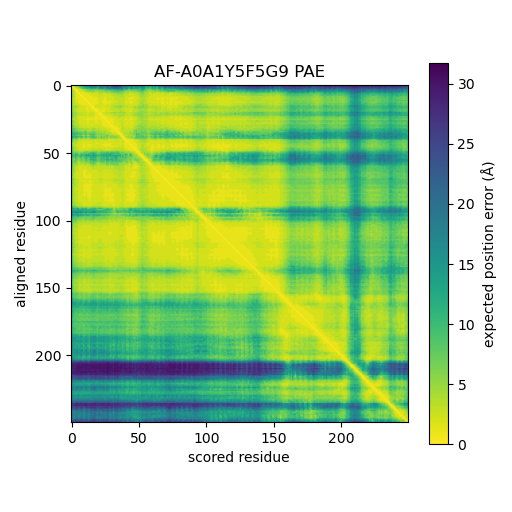 1 81 ? -14.078 5.266 6.564 1.00 98.06 81 VAL A O 1
ATOM 689 N N . ALA A 1 82 ? -13.251 3.561 7.753 1.00 98.00 82 ALA A N 1
ATOM 690 C CA . ALA A 1 82 ? -11.954 4.192 7.989 1.00 98.00 82 ALA A CA 1
ATOM 691 C C . ALA A 1 82 ? -11.191 4.484 6.692 1.00 98.00 82 ALA A C 1
ATOM 693 O O . ALA A 1 82 ? -10.604 5.559 6.571 1.00 98.00 82 ALA A O 1
ATOM 694 N N . LEU A 1 83 ? -11.210 3.556 5.730 1.00 98.19 83 LEU A N 1
ATOM 695 C CA . LEU A 1 83 ? -10.578 3.749 4.425 1.00 98.19 83 LEU A CA 1
ATOM 696 C C . LEU A 1 83 ? -11.215 4.914 3.659 1.00 98.19 83 LEU A C 1
ATOM 698 O O . LEU A 1 83 ? -10.500 5.814 3.222 1.00 98.19 83 LEU A O 1
ATOM 702 N N . GLU A 1 84 ? -12.544 4.923 3.537 1.00 97.50 84 GLU A N 1
ATOM 703 C CA . GLU A 1 84 ? -13.260 5.977 2.811 1.00 97.50 84 GLU A CA 1
ATOM 704 C C . GLU A 1 84 ? -13.149 7.330 3.520 1.00 97.50 84 GLU A C 1
ATOM 706 O O . GLU A 1 84 ? -12.889 8.340 2.875 1.00 97.50 84 GLU A O 1
ATOM 711 N N . SER A 1 85 ? -13.259 7.366 4.853 1.00 96.44 85 SER A N 1
ATOM 712 C CA . SER A 1 85 ? -13.059 8.597 5.623 1.00 96.44 85 SER A CA 1
ATOM 713 C C . SER A 1 85 ? -11.646 9.156 5.446 1.00 96.44 85 SER A C 1
ATOM 715 O O . SER A 1 85 ? -11.497 10.367 5.314 1.00 96.44 85 SER A O 1
ATOM 717 N N . PHE A 1 86 ? -10.613 8.305 5.400 1.00 96.50 86 PHE A N 1
ATOM 718 C CA . PHE A 1 86 ? -9.245 8.775 5.178 1.00 96.50 86 PHE A CA 1
ATOM 719 C C . PHE A 1 86 ? -9.049 9.286 3.750 1.00 96.50 86 PHE A C 1
ATOM 721 O O . PHE A 1 86 ? -8.424 10.321 3.550 1.00 96.50 86 PHE A O 1
ATOM 728 N N . LYS A 1 87 ? -9.627 8.601 2.760 1.00 95.44 87 LYS A N 1
ATOM 729 C CA . LYS A 1 87 ? -9.620 9.056 1.367 1.00 95.44 87 LYS A CA 1
ATOM 730 C C . LYS A 1 87 ? -10.303 10.422 1.212 1.00 95.44 87 LYS A C 1
ATOM 732 O O . LYS A 1 87 ? -9.726 11.305 0.593 1.00 95.44 87 LYS A O 1
ATOM 737 N N . CYS A 1 88 ? -11.483 10.615 1.809 1.00 94.12 88 CYS A N 1
ATOM 738 C CA . CYS A 1 88 ? -12.183 11.904 1.804 1.00 94.12 88 CYS A CA 1
ATOM 739 C C . CYS A 1 88 ? -11.408 13.003 2.537 1.00 94.12 88 CYS A C 1
ATOM 741 O O . CYS A 1 88 ? -11.430 14.147 2.099 1.00 94.12 88 CYS A O 1
ATOM 743 N N . PHE A 1 89 ? -10.732 12.664 3.639 1.00 93.44 89 PHE A N 1
ATOM 744 C CA . PHE A 1 89 ? -9.849 13.598 4.331 1.00 93.44 89 PHE A CA 1
ATOM 745 C C . PHE A 1 89 ? -8.725 14.069 3.403 1.00 93.44 89 PHE A C 1
ATOM 747 O O . PHE A 1 89 ? -8.574 15.268 3.229 1.00 93.44 89 PHE A O 1
ATOM 754 N N . LEU A 1 90 ? -8.006 13.150 2.747 1.00 93.31 90 LEU A N 1
ATOM 755 C CA . LEU A 1 90 ? -6.923 13.501 1.819 1.00 93.31 90 LEU A CA 1
ATOM 756 C C . LEU A 1 90 ? -7.396 14.395 0.662 1.00 93.31 90 LEU A C 1
ATOM 758 O O . LEU A 1 90 ? -6.737 15.382 0.366 1.00 93.31 90 LEU A O 1
ATOM 762 N N . ASP A 1 91 ? -8.538 14.072 0.050 1.00 89.06 91 ASP A N 1
ATOM 763 C CA . ASP A 1 91 ? -9.121 14.822 -1.079 1.00 89.06 91 ASP A CA 1
ATOM 764 C C . ASP A 1 91 ? -9.505 16.271 -0.708 1.00 89.06 91 ASP A C 1
ATOM 766 O O . ASP A 1 91 ? -9.487 17.168 -1.546 1.00 89.06 91 ASP A O 1
ATOM 770 N N . GLY A 1 92 ? -9.847 16.516 0.562 1.00 83.94 92 GLY A N 1
ATOM 771 C CA . GLY A 1 92 ? -10.244 17.835 1.064 1.00 83.94 92 GLY A CA 1
ATOM 772 C C . GLY A 1 92 ? -9.165 18.593 1.842 1.00 83.94 92 GLY A C 1
ATOM 773 O O . GLY A 1 92 ? -9.432 19.708 2.292 1.00 83.94 92 GLY A O 1
ATOM 774 N N . HIS A 1 93 ? -7.983 18.009 2.058 1.00 82.94 93 HIS A N 1
ATOM 775 C CA . HIS A 1 93 ? -6.997 18.553 2.989 1.00 82.94 93 HIS A CA 1
ATOM 776 C C . HIS A 1 93 ? -6.117 19.625 2.340 1.00 82.94 93 HIS A C 1
ATOM 778 O O . HIS A 1 93 ? -5.234 19.316 1.550 1.00 82.94 93 HIS A O 1
ATOM 784 N N . GLU A 1 94 ? -6.287 20.890 2.736 1.00 73.38 94 GLU A N 1
ATOM 785 C CA . GLU A 1 94 ? -5.594 22.033 2.111 1.00 73.38 94 GLU A CA 1
ATOM 786 C C . GLU A 1 94 ? -4.055 21.945 2.131 1.00 73.38 94 GLU A C 1
ATOM 788 O O . GLU A 1 94 ? -3.395 22.554 1.290 1.00 73.38 94 GLU A O 1
ATOM 793 N N . LEU A 1 95 ? -3.468 21.217 3.089 1.00 75.69 95 LEU A N 1
ATOM 794 C CA . LEU A 1 95 ? -2.012 21.106 3.249 1.00 75.69 95 LEU A CA 1
ATOM 795 C C . LEU A 1 95 ? -1.405 19.865 2.577 1.00 75.69 95 LEU A C 1
ATOM 797 O O . LEU A 1 95 ? -0.177 19.781 2.481 1.00 75.69 95 LEU A O 1
ATOM 801 N N . TRP A 1 96 ? -2.234 18.927 2.102 1.00 84.56 96 TRP A N 1
ATOM 802 C CA . TRP A 1 96 ? -1.770 17.749 1.374 1.00 84.56 96 TRP A CA 1
ATOM 803 C C . TRP A 1 96 ? -2.166 17.872 -0.107 1.00 84.56 96 TRP A C 1
ATOM 805 O O . TRP A 1 96 ? -3.334 18.113 -0.395 1.00 84.56 96 TRP A O 1
ATOM 815 N N . PRO A 1 97 ? -1.227 17.705 -1.056 1.00 83.69 97 PRO A N 1
ATOM 816 C CA . PRO A 1 97 ? 0.096 17.110 -0.862 1.00 83.69 97 PRO A CA 1
ATOM 817 C C . PRO A 1 97 ? 1.262 18.087 -0.639 1.00 83.69 97 PRO A C 1
ATOM 819 O O . PRO A 1 97 ? 1.389 19.117 -1.297 1.00 83.69 97 PRO A O 1
ATOM 822 N N . SER A 1 98 ? 2.192 17.677 0.233 1.00 86.69 98 SER A N 1
ATOM 823 C CA . SER A 1 98 ? 3.505 18.302 0.449 1.00 86.69 98 SER A CA 1
ATOM 824 C C . SER A 1 98 ? 4.572 17.243 0.756 1.00 86.69 98 SER A C 1
ATOM 826 O O . SER A 1 98 ? 4.285 16.204 1.359 1.00 86.69 98 SER A O 1
ATOM 828 N N . VAL A 1 99 ? 5.831 17.509 0.386 1.00 83.69 99 VAL A N 1
ATOM 829 C CA . VAL A 1 99 ? 6.955 16.559 0.523 1.00 83.69 99 VAL A CA 1
ATOM 830 C C . VAL A 1 99 ? 7.165 16.117 1.973 1.00 83.69 99 VAL A C 1
ATOM 832 O O . VAL A 1 99 ? 7.467 14.951 2.231 1.00 83.69 99 VAL A O 1
ATOM 835 N N . MET A 1 100 ? 6.989 17.042 2.918 1.00 85.06 100 MET A N 1
ATOM 836 C CA . MET A 1 100 ? 7.197 16.807 4.352 1.00 85.06 100 MET A CA 1
ATOM 837 C C . MET A 1 100 ? 5.919 16.390 5.083 1.00 85.06 100 MET A C 1
ATOM 839 O O . MET A 1 100 ? 5.937 16.238 6.304 1.00 85.06 100 MET A O 1
ATOM 843 N N . ASP A 1 101 ? 4.811 16.216 4.362 1.00 87.50 101 ASP A N 1
ATOM 844 C CA . ASP A 1 101 ? 3.543 15.857 4.973 1.00 87.50 101 ASP A CA 1
ATOM 845 C C . ASP A 1 101 ? 3.582 14.412 5.496 1.00 87.50 101 ASP A C 1
ATOM 847 O O . ASP A 1 101 ? 3.909 13.453 4.790 1.00 87.50 101 ASP A O 1
ATOM 851 N N . HIS A 1 102 ? 3.230 14.253 6.767 1.00 88.06 102 HIS A N 1
ATOM 852 C CA . HIS A 1 102 ? 3.183 12.974 7.461 1.00 88.06 102 HIS A CA 1
ATOM 853 C C . HIS A 1 102 ? 2.089 12.039 6.911 1.00 88.06 102 HIS A C 1
ATOM 855 O O . HIS A 1 102 ? 2.193 10.815 7.055 1.00 88.06 102 HIS A O 1
ATOM 861 N N . ASN A 1 103 ? 1.083 12.576 6.216 1.00 92.25 103 ASN A N 1
ATOM 862 C CA . ASN A 1 103 ? 0.096 11.810 5.463 1.00 92.25 103 ASN A CA 1
ATOM 863 C C . ASN A 1 103 ? 0.750 10.931 4.389 1.00 92.25 103 ASN A C 1
ATOM 865 O O . ASN A 1 103 ? 0.237 9.850 4.103 1.00 92.25 103 ASN A O 1
ATOM 869 N N . ASN A 1 104 ? 1.948 11.278 3.905 1.00 92.06 104 ASN A N 1
ATOM 870 C CA . ASN A 1 104 ? 2.708 10.411 3.007 1.00 92.06 104 ASN A CA 1
ATOM 871 C C . ASN A 1 104 ? 3.037 9.051 3.645 1.00 92.06 104 ASN A C 1
ATOM 873 O O . ASN A 1 104 ? 2.896 8.004 3.009 1.00 92.06 104 ASN A O 1
ATOM 877 N N . LEU A 1 105 ? 3.401 9.035 4.931 1.00 91.62 105 LEU A N 1
ATOM 878 C CA . LEU A 1 105 ? 3.637 7.796 5.678 1.00 91.62 105 LEU A CA 1
ATOM 879 C C . LEU A 1 105 ? 2.329 7.059 5.996 1.00 91.62 105 LEU A C 1
ATOM 881 O O . LEU A 1 105 ? 2.299 5.825 6.002 1.00 91.62 105 LEU A O 1
ATOM 885 N N . ARG A 1 106 ? 1.237 7.797 6.233 1.00 93.94 106 ARG A N 1
ATOM 886 C CA . ARG A 1 106 ? -0.100 7.219 6.444 1.00 93.94 106 ARG A CA 1
ATOM 887 C C . ARG A 1 106 ? -0.605 6.502 5.187 1.00 93.94 106 ARG A C 1
ATOM 889 O O . ARG A 1 106 ? -1.060 5.366 5.302 1.00 93.94 106 ARG A O 1
ATOM 896 N N . VAL A 1 107 ? -0.423 7.080 3.997 1.00 96.00 107 VAL A N 1
ATOM 897 C CA . VAL A 1 107 ? -0.739 6.440 2.704 1.00 96.00 107 VAL A CA 1
ATOM 898 C C . VAL A 1 107 ? 0.041 5.134 2.530 1.00 96.00 107 VAL A C 1
ATOM 900 O O . VAL A 1 107 ? -0.567 4.099 2.252 1.00 96.00 107 VAL A O 1
ATOM 903 N N . THR A 1 108 ? 1.356 5.127 2.793 1.00 95.06 108 THR A N 1
ATOM 904 C CA . THR A 1 108 ? 2.169 3.892 2.779 1.00 95.06 108 THR A CA 1
ATOM 905 C C . THR A 1 108 ? 1.570 2.822 3.689 1.00 95.06 108 THR A C 1
ATOM 907 O O . THR A 1 108 ? 1.486 1.647 3.322 1.00 95.06 108 THR A O 1
ATOM 910 N N . ARG A 1 109 ? 1.134 3.222 4.888 1.00 95.50 109 ARG A N 1
ATOM 911 C CA . ARG A 1 109 ? 0.559 2.314 5.881 1.00 95.50 109 ARG A CA 1
ATOM 912 C C . ARG A 1 109 ? -0.771 1.720 5.422 1.00 95.50 109 ARG A C 1
ATOM 914 O O . ARG A 1 109 ? -0.961 0.517 5.585 1.00 95.50 109 ARG A O 1
ATOM 921 N N . VAL A 1 110 ? -1.649 2.526 4.825 1.00 97.94 110 VAL A N 1
ATOM 922 C CA . VAL A 1 110 ? -2.931 2.064 4.266 1.00 97.94 110 VAL A CA 1
ATOM 923 C C . VAL A 1 110 ? -2.699 1.056 3.146 1.00 97.94 110 VAL A C 1
ATOM 925 O O . VAL A 1 110 ? -3.234 -0.049 3.215 1.00 97.94 110 VAL A O 1
ATOM 928 N N . LEU A 1 111 ? -1.843 1.383 2.171 1.00 97.75 111 LEU A N 1
ATOM 929 C CA . LEU A 1 111 ? -1.502 0.485 1.059 1.00 97.75 111 LEU A CA 1
ATOM 930 C C . LEU A 1 111 ? -0.965 -0.857 1.576 1.00 97.75 111 LEU A C 1
ATOM 932 O O . LEU A 1 111 ? -1.448 -1.924 1.195 1.00 97.75 111 LEU A O 1
ATOM 936 N N . LYS A 1 112 ? -0.026 -0.815 2.528 1.00 96.50 112 LYS A N 1
ATOM 937 C CA . LYS A 1 112 ? 0.547 -2.027 3.119 1.00 96.50 112 LYS A CA 1
ATOM 938 C C . LYS A 1 112 ? -0.499 -2.837 3.892 1.00 96.50 112 LYS A C 1
ATOM 940 O O . LYS A 1 112 ? -0.532 -4.057 3.763 1.00 96.50 112 LYS A O 1
ATOM 945 N N . CYS A 1 113 ? -1.364 -2.182 4.665 1.00 97.62 113 CYS A N 1
ATOM 946 C CA . CYS A 1 113 ? -2.432 -2.839 5.419 1.00 97.62 113 CYS A CA 1
ATOM 947 C C . CYS A 1 113 ? -3.433 -3.546 4.488 1.00 97.62 113 CYS A C 1
ATOM 949 O O . CYS A 1 113 ? -3.726 -4.727 4.680 1.00 97.62 113 CYS A O 1
ATOM 951 N N . LEU A 1 114 ? -3.895 -2.867 3.430 1.00 98.31 114 LEU A N 1
ATOM 952 C CA . LEU A 1 114 ? -4.790 -3.441 2.418 1.00 98.31 114 LEU A CA 1
ATOM 953 C C . LEU A 1 114 ? -4.169 -4.664 1.740 1.00 98.31 114 LEU A C 1
ATOM 955 O O . LEU A 1 114 ? -4.828 -5.700 1.600 1.00 98.31 114 LEU A O 1
ATOM 959 N N . ARG A 1 115 ? -2.882 -4.577 1.388 1.00 96.25 115 ARG A N 1
ATOM 960 C CA . ARG A 1 115 ? -2.148 -5.703 0.814 1.00 96.25 115 ARG A CA 1
ATOM 961 C C . ARG A 1 115 ? -2.055 -6.882 1.779 1.00 96.25 115 ARG A C 1
ATOM 963 O O . ARG A 1 115 ? -2.359 -7.999 1.376 1.00 96.25 115 ARG A O 1
ATOM 970 N N . LEU A 1 116 ? -1.690 -6.654 3.043 1.00 96.06 116 LEU A N 1
ATOM 971 C CA . LEU A 1 116 ? -1.607 -7.705 4.070 1.00 96.06 116 LEU A CA 1
ATOM 972 C C . LEU A 1 116 ? -2.964 -8.401 4.309 1.00 96.06 116 LEU A C 1
ATOM 974 O O . LEU A 1 116 ? -3.021 -9.612 4.554 1.00 96.06 116 LEU A O 1
ATOM 978 N N . LEU A 1 117 ? -4.065 -7.656 4.169 1.00 97.00 117 LEU A N 1
ATOM 979 C CA . LEU A 1 117 ? -5.438 -8.167 4.234 1.00 97.00 117 LEU A CA 1
ATOM 980 C C . LEU A 1 117 ? -5.903 -8.892 2.960 1.00 97.00 117 LEU A C 1
ATOM 982 O O . LEU A 1 117 ? -6.999 -9.447 2.964 1.00 97.00 117 LEU A O 1
ATOM 986 N N . HIS A 1 118 ? -5.098 -8.905 1.893 1.00 95.94 118 HIS A N 1
ATOM 987 C CA . HIS A 1 118 ? -5.460 -9.416 0.563 1.00 95.94 118 HIS A CA 1
ATOM 988 C C . HIS A 1 118 ? -6.697 -8.716 -0.039 1.00 95.94 118 HIS A C 1
ATOM 990 O O . HIS A 1 118 ? -7.453 -9.306 -0.813 1.00 95.94 118 HIS A O 1
ATOM 996 N N . LYS A 1 119 ? -6.913 -7.445 0.316 1.00 96.44 119 LYS A N 1
ATOM 997 C CA . LYS A 1 119 ? -7.994 -6.594 -0.197 1.00 96.44 119 LYS A CA 1
ATOM 998 C C . LYS A 1 119 ? -7.555 -5.900 -1.484 1.00 96.44 119 LYS A C 1
ATOM 1000 O O . LYS A 1 119 ? -7.336 -4.694 -1.502 1.00 96.44 119 LYS A O 1
ATOM 1005 N N . TYR A 1 120 ? -7.306 -6.689 -2.529 1.00 93.38 120 TYR A N 1
ATOM 1006 C CA . TYR A 1 120 ? -6.654 -6.196 -3.746 1.00 93.38 120 TYR A CA 1
ATOM 1007 C C . TYR A 1 120 ? -7.506 -5.196 -4.533 1.00 93.38 120 TYR A C 1
ATOM 1009 O O . TYR A 1 120 ? -6.951 -4.248 -5.079 1.00 93.38 120 TYR A O 1
ATOM 1017 N N . ASP A 1 121 ? -8.830 -5.359 -4.550 1.00 92.44 121 ASP A N 1
ATOM 1018 C CA . ASP A 1 121 ? -9.720 -4.399 -5.211 1.00 92.44 121 ASP A CA 1
ATOM 1019 C C . ASP A 1 121 ? -9.627 -3.029 -4.523 1.00 92.44 121 ASP A C 1
ATOM 1021 O O . ASP A 1 121 ? -9.290 -2.034 -5.164 1.00 92.44 121 ASP A O 1
ATOM 1025 N N . GLU A 1 122 ? -9.788 -2.990 -3.195 1.00 97.44 122 GLU A N 1
ATOM 1026 C CA . GLU A 1 122 ? -9.658 -1.752 -2.419 1.00 97.44 122 GLU A CA 1
ATOM 1027 C C . GLU A 1 122 ? -8.231 -1.177 -2.460 1.00 97.44 122 GLU A C 1
ATOM 1029 O O . GLU A 1 122 ? -8.058 0.040 -2.518 1.00 97.44 122 GLU A O 1
ATOM 1034 N N . LEU A 1 123 ? -7.200 -2.032 -2.469 1.00 96.25 123 LEU A N 1
ATOM 1035 C CA . LEU A 1 123 ? -5.800 -1.630 -2.632 1.00 96.25 123 LEU A CA 1
ATOM 1036 C C . LEU A 1 123 ? -5.590 -0.873 -3.941 1.00 96.25 123 LEU A C 1
ATOM 1038 O O . LEU A 1 123 ? -5.000 0.207 -3.937 1.00 96.25 123 LEU A O 1
ATOM 1042 N N . TYR A 1 124 ? -6.043 -1.438 -5.060 1.00 91.69 124 TYR A N 1
ATOM 1043 C CA . TYR A 1 124 ? -5.831 -0.833 -6.368 1.00 91.69 124 TYR A CA 1
ATOM 1044 C C . TYR A 1 124 ? -6.713 0.391 -6.588 1.00 91.69 124 TYR A C 1
ATOM 1046 O O . TYR A 1 124 ? -6.265 1.328 -7.242 1.00 91.69 124 TYR A O 1
ATOM 1054 N N . ASP A 1 125 ? -7.918 0.432 -6.023 1.00 93.50 125 ASP A N 1
ATOM 1055 C CA . ASP A 1 125 ? -8.762 1.626 -6.071 1.00 93.50 125 ASP A CA 1
ATOM 1056 C C . ASP A 1 125 ? -8.183 2.776 -5.242 1.00 93.50 125 ASP A C 1
ATOM 1058 O O . ASP A 1 125 ? -8.155 3.917 -5.711 1.00 93.50 125 ASP A O 1
ATOM 1062 N N . PHE A 1 126 ? -7.644 2.488 -4.054 1.00 96.56 126 PHE A N 1
ATOM 1063 C CA . PHE A 1 126 ? -6.936 3.490 -3.259 1.00 96.56 126 PHE A CA 1
ATOM 1064 C C . PHE A 1 126 ? -5.643 3.939 -3.948 1.00 96.56 126 PHE A C 1
ATOM 1066 O O . PHE A 1 126 ? -5.389 5.135 -4.060 1.00 96.56 126 PHE A O 1
ATOM 1073 N N . TYR A 1 127 ? -4.854 3.011 -4.497 1.00 93.00 127 TYR A N 1
ATOM 1074 C CA . TYR A 1 127 ? -3.644 3.364 -5.238 1.00 93.00 127 TYR A CA 1
ATOM 1075 C C . TYR A 1 127 ? -3.957 4.211 -6.479 1.00 93.00 127 TYR A C 1
ATOM 1077 O O . TYR A 1 127 ? -3.285 5.208 -6.706 1.00 93.00 127 TYR A O 1
ATOM 1085 N N . ARG A 1 128 ? -5.019 3.904 -7.240 1.00 88.50 128 ARG A N 1
ATOM 1086 C CA . ARG A 1 128 ? -5.476 4.741 -8.369 1.00 88.50 128 ARG A CA 1
ATOM 1087 C C . ARG A 1 128 ? -5.796 6.170 -7.947 1.00 88.50 128 ARG A C 1
ATOM 1089 O O . ARG A 1 128 ? -5.423 7.086 -8.667 1.00 88.50 128 ARG A O 1
ATOM 1096 N N . PHE A 1 129 ? -6.459 6.352 -6.806 1.00 93.00 129 PHE A N 1
ATOM 1097 C CA . PHE A 1 129 ? -6.693 7.680 -6.242 1.00 93.00 129 PHE A CA 1
ATOM 1098 C C . PHE A 1 129 ? -5.366 8.417 -5.998 1.00 93.00 129 PHE A C 1
ATOM 1100 O O . PHE A 1 129 ? -5.189 9.523 -6.494 1.00 93.00 129 PHE A O 1
ATOM 1107 N N . ILE A 1 130 ? -4.385 7.762 -5.370 1.00 91.88 130 ILE A N 1
ATOM 1108 C CA . ILE A 1 130 ? -3.047 8.341 -5.159 1.00 91.88 130 ILE A CA 1
ATOM 1109 C C . ILE A 1 130 ? -2.343 8.684 -6.483 1.00 91.88 130 ILE A C 1
ATOM 1111 O O . ILE A 1 130 ? -1.687 9.716 -6.588 1.00 91.88 130 ILE A O 1
ATOM 1115 N N . LEU A 1 131 ? -2.491 7.856 -7.519 1.00 85.50 131 LEU A N 1
ATOM 1116 C CA . LEU A 1 131 ? -1.929 8.146 -8.841 1.00 85.50 131 LEU A CA 1
ATOM 1117 C C . LEU A 1 131 ? -2.550 9.389 -9.488 1.00 85.50 131 LEU A C 1
ATOM 1119 O O . LEU A 1 131 ? -1.845 10.127 -10.175 1.00 85.50 131 LEU A O 1
ATOM 1123 N N . CYS A 1 132 ? -3.845 9.631 -9.275 1.00 85.69 132 CYS A N 1
ATOM 1124 C CA . CYS A 1 132 ? -4.489 10.867 -9.711 1.00 85.69 132 CYS A CA 1
ATOM 1125 C C . CYS A 1 132 ? -3.893 12.086 -8.996 1.00 85.69 132 CYS A C 1
ATOM 1127 O O . CYS A 1 132 ? -3.583 13.069 -9.663 1.00 85.69 132 CYS A O 1
ATOM 1129 N N . GLU A 1 133 ? -3.642 11.992 -7.689 1.00 88.56 133 GLU A N 1
ATOM 1130 C CA . GLU A 1 133 ? -3.011 13.069 -6.915 1.00 88.56 133 GLU A CA 1
ATOM 1131 C C . GLU A 1 133 ? -1.592 13.385 -7.389 1.00 88.56 133 GLU A C 1
ATOM 1133 O O . GLU A 1 133 ? -1.235 14.552 -7.551 1.00 88.56 133 GLU A O 1
ATOM 1138 N N . ILE A 1 134 ? -0.795 12.356 -7.691 1.00 84.81 134 ILE A N 1
ATOM 1139 C CA . ILE A 1 134 ? 0.546 12.520 -8.273 1.00 84.81 134 ILE A CA 1
ATOM 1140 C C . ILE A 1 134 ? 0.468 13.227 -9.628 1.00 84.81 134 ILE A C 1
ATOM 1142 O O . ILE A 1 134 ? 1.266 14.119 -9.896 1.00 84.81 134 ILE A O 1
ATOM 1146 N N . ALA A 1 135 ? -0.492 12.857 -10.477 1.00 80.62 135 ALA A N 1
ATOM 1147 C CA . ALA A 1 135 ? -0.640 13.463 -11.798 1.00 80.62 135 ALA A CA 1
ATOM 1148 C C . ALA A 1 135 ? -1.016 14.957 -11.742 1.00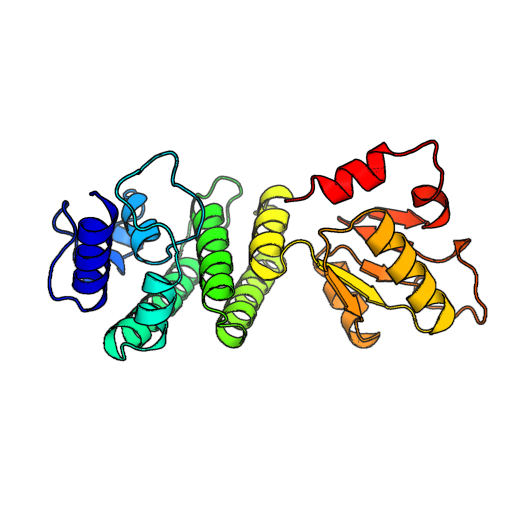 80.62 135 ALA A C 1
ATOM 1150 O O . ALA A 1 135 ? -0.730 15.688 -12.688 1.00 80.62 135 ALA A O 1
ATOM 1151 N N . ILE A 1 136 ? -1.662 15.404 -10.660 1.00 83.19 136 ILE A N 1
ATOM 1152 C CA . ILE A 1 136 ? -2.046 16.807 -10.447 1.00 83.19 136 ILE A CA 1
ATOM 1153 C C . ILE A 1 136 ? -0.916 17.588 -9.759 1.00 83.19 136 ILE A C 1
ATOM 1155 O O . ILE A 1 136 ? -0.690 18.752 -10.086 1.00 83.19 136 ILE A O 1
ATOM 1159 N N . ASN A 1 137 ? -0.195 16.947 -8.836 1.00 84.06 137 ASN A N 1
ATOM 1160 C CA . ASN A 1 137 ? 0.737 17.589 -7.908 1.00 84.06 137 ASN A CA 1
ATOM 1161 C C . ASN A 1 137 ? 2.138 16.944 -7.934 1.00 84.06 137 ASN A C 1
ATOM 1163 O O . ASN A 1 137 ? 2.707 16.658 -6.880 1.00 84.06 137 ASN A O 1
ATOM 1167 N N . GLU A 1 138 ? 2.698 16.679 -9.119 1.00 77.25 138 GLU A N 1
ATOM 1168 C CA . GLU A 1 138 ? 3.938 15.893 -9.285 1.00 77.25 138 GLU A CA 1
ATOM 1169 C C . GLU A 1 138 ? 5.101 16.403 -8.409 1.00 77.25 138 GLU A C 1
ATOM 1171 O O . GLU A 1 138 ? 5.747 15.620 -7.710 1.00 77.25 138 GLU A O 1
ATOM 1176 N N . ASP A 1 139 ? 5.306 17.723 -8.364 1.00 84.06 139 ASP A N 1
ATOM 1177 C CA . ASP A 1 139 ? 6.388 18.370 -7.606 1.00 84.06 139 ASP A CA 1
ATOM 1178 C C . ASP A 1 139 ? 6.205 18.314 -6.075 1.00 84.06 139 ASP A C 1
ATOM 1180 O O . ASP A 1 139 ? 7.140 18.598 -5.318 1.00 84.06 139 ASP A O 1
ATOM 1184 N N . SER A 1 140 ? 5.019 17.932 -5.593 1.00 86.31 140 SER A N 1
ATOM 1185 C CA . SER A 1 140 ? 4.707 17.841 -4.163 1.00 86.31 140 SER A CA 1
ATOM 1186 C C . SER A 1 140 ? 5.140 16.518 -3.526 1.00 86.31 140 SER A C 1
ATOM 1188 O O . SER A 1 140 ? 5.061 16.379 -2.302 1.00 86.31 140 SER A O 1
ATOM 1190 N N . PHE A 1 141 ? 5.629 15.548 -4.307 1.00 84.81 141 PHE A N 1
ATOM 1191 C CA . PHE A 1 141 ? 6.043 14.237 -3.806 1.00 84.81 141 PHE A CA 1
ATOM 1192 C C . PHE A 1 141 ? 7.523 13.955 -4.059 1.00 84.81 141 PHE A C 1
ATOM 1194 O O . PHE A 1 141 ? 8.041 14.099 -5.162 1.00 84.81 141 PHE A O 1
ATOM 1201 N N . SER A 1 142 ? 8.226 13.472 -3.031 1.00 84.12 142 SER A N 1
ATOM 1202 C CA . SER A 1 142 ? 9.595 12.985 -3.223 1.00 84.12 142 SER A CA 1
ATOM 1203 C C . SER A 1 142 ? 9.604 11.627 -3.926 1.00 84.12 142 SER A C 1
ATOM 1205 O O . SER A 1 142 ? 8.736 10.791 -3.674 1.00 84.12 142 SER A O 1
ATOM 1207 N N . LEU A 1 143 ? 10.654 11.343 -4.705 1.00 79.12 143 LEU A N 1
ATOM 1208 C CA . LEU A 1 143 ? 10.864 10.011 -5.291 1.00 79.12 143 LEU A CA 1
ATOM 1209 C C . LEU A 1 143 ? 10.823 8.896 -4.232 1.00 79.12 143 LEU A C 1
ATOM 1211 O O . LEU A 1 143 ? 10.258 7.838 -4.481 1.00 79.12 143 LEU A O 1
ATOM 1215 N N . ASN A 1 144 ? 11.352 9.161 -3.033 1.00 83.19 144 ASN A N 1
ATOM 1216 C CA . ASN A 1 144 ? 11.338 8.202 -1.930 1.00 83.19 144 ASN A CA 1
ATOM 1217 C C . ASN A 1 144 ? 9.910 7.881 -1.450 1.00 83.19 144 ASN A C 1
ATOM 1219 O O . ASN A 1 144 ? 9.593 6.730 -1.162 1.00 83.19 144 ASN A O 1
ATOM 1223 N N . THR A 1 145 ? 9.028 8.883 -1.389 1.00 86.62 145 THR A N 1
ATOM 1224 C CA . THR A 1 145 ? 7.603 8.686 -1.079 1.00 86.62 145 THR A CA 1
ATOM 1225 C C . THR A 1 145 ? 6.943 7.773 -2.111 1.00 86.62 145 THR A C 1
ATOM 1227 O O . THR A 1 145 ? 6.286 6.799 -1.741 1.00 86.62 145 THR A O 1
ATOM 1230 N N . LEU A 1 146 ? 7.171 8.048 -3.399 1.00 85.44 146 LEU A N 1
ATOM 1231 C CA . LEU A 1 146 ? 6.621 7.254 -4.500 1.00 85.44 146 LEU A CA 1
ATOM 1232 C C . LEU A 1 146 ? 7.102 5.795 -4.434 1.00 85.44 146 LEU A C 1
ATOM 1234 O O . LEU A 1 146 ? 6.295 4.872 -4.564 1.00 85.44 146 LEU A O 1
ATOM 1238 N N . ASP A 1 147 ? 8.389 5.578 -4.141 1.00 79.62 147 ASP A N 1
ATOM 1239 C CA . ASP A 1 147 ? 8.966 4.242 -3.957 1.00 79.62 147 ASP A CA 1
ATOM 1240 C C . ASP A 1 147 ? 8.301 3.477 -2.803 1.00 79.62 147 ASP A C 1
ATOM 1242 O O . ASP A 1 147 ? 8.000 2.287 -2.932 1.00 79.62 147 ASP A O 1
ATOM 1246 N N . HIS A 1 148 ? 8.046 4.141 -1.671 1.00 86.44 148 HIS A N 1
ATOM 1247 C CA . HIS A 1 148 ? 7.380 3.515 -0.531 1.00 86.44 148 HIS A CA 1
ATOM 1248 C C . HIS A 1 148 ? 5.935 3.124 -0.850 1.00 86.44 148 HIS A C 1
ATOM 1250 O O . HIS A 1 148 ? 5.517 2.021 -0.493 1.00 86.44 148 HIS A O 1
ATOM 1256 N N . TRP A 1 149 ? 5.176 3.974 -1.542 1.00 90.81 149 TRP A N 1
ATOM 1257 C CA . TRP A 1 149 ? 3.798 3.663 -1.940 1.00 90.81 149 TRP A CA 1
ATOM 1258 C C . TRP A 1 149 ? 3.734 2.514 -2.932 1.00 90.81 149 TRP A C 1
ATOM 1260 O O . TRP A 1 149 ? 2.949 1.577 -2.765 1.00 90.81 149 TRP A O 1
ATOM 1270 N N . ARG A 1 150 ? 4.624 2.533 -3.921 1.00 86.38 150 ARG A N 1
ATOM 1271 C CA . ARG A 1 150 ? 4.803 1.421 -4.841 1.00 86.38 150 ARG A CA 1
ATOM 1272 C C . ARG A 1 150 ? 5.126 0.134 -4.088 1.00 86.38 150 ARG A C 1
ATOM 1274 O O . ARG A 1 150 ? 4.448 -0.870 -4.276 1.00 86.38 150 ARG A O 1
ATOM 1281 N N . SER A 1 151 ? 6.136 0.164 -3.220 1.00 86.00 151 SER A N 1
ATOM 1282 C CA . SER A 1 151 ? 6.558 -0.985 -2.414 1.00 86.00 151 SER A CA 1
ATOM 1283 C C . SER A 1 151 ? 5.419 -1.540 -1.577 1.00 86.00 151 SER A C 1
ATOM 1285 O O . SER A 1 151 ? 5.220 -2.750 -1.532 1.00 86.00 151 SER A O 1
ATOM 1287 N N . ALA A 1 152 ? 4.639 -0.667 -0.940 1.00 91.94 152 ALA A N 1
ATOM 1288 C CA . ALA A 1 152 ? 3.481 -1.041 -0.142 1.00 91.94 152 ALA A CA 1
ATOM 1289 C C . ALA A 1 152 ? 2.370 -1.685 -0.989 1.00 91.94 152 ALA A C 1
ATOM 1291 O O . ALA A 1 152 ? 1.665 -2.563 -0.496 1.00 91.94 152 ALA A O 1
ATOM 1292 N N . THR A 1 153 ? 2.274 -1.330 -2.271 1.00 91.25 153 THR A N 1
ATOM 1293 C CA . THR A 1 153 ? 1.279 -1.868 -3.210 1.00 91.25 153 THR A CA 1
ATOM 1294 C C . THR A 1 153 ? 1.729 -3.180 -3.852 1.00 91.25 153 THR A C 1
ATOM 1296 O O . THR A 1 153 ? 0.984 -4.157 -3.852 1.00 91.25 153 THR A O 1
ATOM 1299 N N . PHE A 1 154 ? 2.959 -3.231 -4.365 1.00 87.75 154 PHE A N 1
ATOM 1300 C CA . PHE A 1 154 ? 3.437 -4.298 -5.250 1.00 87.75 154 PHE A CA 1
ATOM 1301 C C . PHE A 1 154 ? 4.583 -5.137 -4.677 1.00 87.75 154 PHE A C 1
ATOM 1303 O O . PHE A 1 154 ? 5.049 -6.040 -5.360 1.00 87.75 154 PHE A O 1
ATOM 1310 N N . GLU A 1 155 ? 5.060 -4.883 -3.458 1.00 86.88 155 GLU A N 1
ATOM 1311 C CA . GLU A 1 155 ? 6.260 -5.542 -2.914 1.00 86.88 155 GLU A CA 1
ATOM 1312 C C . GLU A 1 155 ? 7.483 -5.364 -3.827 1.00 86.88 155 GLU A C 1
ATOM 1314 O O . GLU A 1 155 ? 7.589 -4.415 -4.610 1.00 86.88 155 GLU A O 1
ATOM 1319 N N . LYS A 1 156 ? 8.409 -6.320 -3.743 1.00 85.12 156 LYS A N 1
ATOM 1320 C CA . LYS A 1 156 ? 9.569 -6.463 -4.608 1.00 85.12 156 LYS A CA 1
ATOM 1321 C C . LYS A 1 156 ? 9.183 -6.961 -6.008 1.00 85.12 156 LYS A C 1
ATOM 1323 O O . LYS A 1 156 ? 9.797 -7.882 -6.526 1.00 85.12 156 LYS A O 1
ATOM 1328 N N . THR A 1 157 ? 8.144 -6.399 -6.626 1.00 87.38 157 THR A N 1
ATOM 1329 C CA . THR A 1 157 ? 7.717 -6.804 -7.974 1.00 87.38 157 THR A CA 1
ATOM 1330 C C . THR A 1 157 ? 8.485 -6.055 -9.052 1.00 87.38 157 THR A C 1
ATOM 1332 O O . THR A 1 157 ? 8.590 -4.829 -9.012 1.00 87.38 157 THR A O 1
ATOM 1335 N N . ILE A 1 158 ? 8.953 -6.799 -10.049 1.00 86.50 158 ILE A N 1
ATOM 1336 C CA . ILE A 1 158 ? 9.508 -6.312 -11.308 1.00 86.50 158 ILE A CA 1
ATOM 1337 C C . ILE A 1 158 ? 8.538 -6.678 -12.424 1.00 86.50 158 ILE A C 1
ATOM 1339 O O . ILE A 1 158 ? 8.111 -7.829 -12.554 1.00 86.50 158 ILE A O 1
ATOM 1343 N N . PHE A 1 159 ? 8.196 -5.693 -13.243 1.00 88.44 159 PHE A N 1
ATOM 1344 C CA . PHE A 1 159 ? 7.309 -5.899 -14.373 1.00 88.44 159 PHE A CA 1
ATOM 1345 C C . PHE A 1 159 ? 8.099 -6.244 -15.635 1.00 88.44 159 PHE A C 1
ATOM 1347 O O . PHE A 1 159 ? 9.195 -5.733 -15.858 1.00 88.44 159 PHE A O 1
ATOM 1354 N N . LEU A 1 160 ? 7.545 -7.118 -16.470 1.00 88.94 160 LEU A N 1
ATOM 1355 C CA . LEU A 1 160 ? 8.192 -7.612 -17.680 1.00 88.94 160 LEU A CA 1
ATOM 1356 C C . LEU A 1 160 ? 7.231 -7.530 -18.865 1.00 88.94 160 LEU A C 1
ATOM 1358 O O . LEU A 1 160 ? 6.186 -8.168 -18.864 1.00 88.94 160 LEU A O 1
ATOM 1362 N N . CYS A 1 161 ? 7.589 -6.788 -19.904 1.00 87.38 161 CYS A N 1
ATOM 1363 C CA . CYS A 1 161 ? 6.892 -6.767 -21.183 1.00 87.38 161 CYS A CA 1
ATOM 1364 C C . CYS A 1 161 ? 7.866 -7.159 -22.297 1.00 87.38 161 CYS A C 1
ATOM 1366 O O . CYS A 1 161 ? 8.495 -6.312 -22.924 1.00 87.38 161 CYS A O 1
ATOM 1368 N N . VAL A 1 162 ? 7.997 -8.464 -22.532 1.00 82.19 162 VAL A N 1
ATOM 1369 C CA . VAL A 1 162 ? 8.830 -9.021 -23.606 1.00 82.19 162 VAL A CA 1
ATOM 1370 C C . VAL A 1 162 ? 7.967 -9.915 -24.476 1.00 82.19 162 VAL A C 1
ATOM 1372 O O . VAL A 1 162 ? 7.368 -10.876 -23.980 1.00 82.19 162 VAL A O 1
ATOM 1375 N N . ASP A 1 163 ? 7.877 -9.572 -25.760 1.00 76.81 163 ASP A N 1
ATOM 1376 C CA . ASP A 1 163 ? 7.015 -10.270 -26.719 1.00 76.81 163 ASP A CA 1
ATOM 1377 C C . ASP A 1 163 ? 7.541 -11.677 -27.054 1.00 76.81 163 ASP A C 1
ATOM 1379 O O . ASP A 1 163 ? 6.750 -12.612 -27.185 1.00 76.81 163 ASP A O 1
ATOM 1383 N N . ASP A 1 164 ? 8.864 -11.848 -27.146 1.00 80.69 164 ASP A N 1
ATOM 1384 C CA . ASP A 1 164 ? 9.496 -13.138 -27.441 1.00 80.69 164 ASP A CA 1
ATOM 1385 C C . ASP A 1 164 ? 9.498 -14.065 -26.213 1.00 80.69 164 ASP A C 1
ATOM 1387 O O . ASP A 1 164 ? 9.963 -13.697 -25.132 1.00 80.69 164 ASP A O 1
ATOM 1391 N N . LEU A 1 165 ? 8.968 -15.282 -26.375 1.00 81.81 165 LEU A N 1
ATOM 1392 C CA . LEU A 1 165 ? 8.802 -16.234 -25.273 1.00 81.81 165 LEU A CA 1
ATOM 1393 C C . LEU A 1 165 ? 10.143 -16.729 -24.723 1.00 81.81 165 LEU A C 1
ATOM 1395 O O . LEU A 1 165 ? 10.310 -16.799 -23.509 1.00 81.81 165 LEU A O 1
ATOM 1399 N N . LYS A 1 166 ? 11.092 -17.052 -25.606 1.00 82.06 166 LYS A N 1
ATOM 1400 C CA . LYS A 1 166 ? 12.392 -17.591 -25.205 1.00 82.06 166 LYS A CA 1
ATOM 1401 C C . LYS A 1 166 ? 13.180 -16.532 -24.438 1.00 82.06 166 LYS A C 1
ATOM 1403 O O . LYS A 1 166 ? 13.671 -16.789 -23.347 1.00 82.06 166 LYS A O 1
ATOM 1408 N N . MET A 1 167 ? 13.223 -15.316 -24.971 1.00 77.94 167 MET A N 1
ATOM 1409 C CA . MET A 1 167 ? 13.854 -14.174 -24.320 1.00 77.94 167 MET A CA 1
ATOM 1410 C C . MET A 1 167 ? 13.211 -13.877 -22.963 1.00 77.94 167 MET A C 1
ATOM 1412 O O . MET A 1 167 ? 13.907 -13.607 -21.989 1.00 77.94 167 MET A O 1
ATOM 1416 N N . ARG A 1 168 ? 11.879 -13.952 -22.870 1.00 84.31 168 ARG A N 1
ATOM 1417 C CA . ARG A 1 168 ? 11.162 -13.781 -21.602 1.00 84.31 168 ARG A CA 1
ATOM 1418 C C . ARG A 1 168 ? 11.596 -14.811 -20.561 1.00 84.31 168 ARG A C 1
ATOM 1420 O O . ARG A 1 168 ? 11.850 -14.422 -19.426 1.00 84.31 168 ARG A O 1
ATOM 1427 N N . GLU A 1 169 ? 11.664 -16.091 -20.924 1.00 86.44 169 GLU A N 1
ATOM 1428 C CA . GLU A 1 169 ? 12.130 -17.157 -20.025 1.00 86.44 169 GLU A CA 1
ATOM 1429 C C . GLU A 1 169 ? 13.552 -16.881 -19.538 1.00 86.44 169 GLU A C 1
ATOM 1431 O O . GLU A 1 169 ? 13.803 -16.886 -18.334 1.00 86.44 169 GLU A O 1
ATOM 1436 N N . GLU A 1 170 ? 14.454 -16.526 -20.451 1.00 84.00 170 GLU A N 1
ATOM 1437 C CA . GLU A 1 170 ? 15.840 -16.247 -20.095 1.00 84.00 170 GLU A CA 1
ATOM 1438 C C . GLU A 1 170 ? 15.969 -15.001 -19.181 1.00 84.00 170 GLU A C 1
ATOM 1440 O O . GLU A 1 170 ? 16.765 -15.003 -18.239 1.00 84.00 170 GLU A O 1
ATOM 1445 N N . VAL A 1 171 ? 15.171 -13.942 -19.396 1.00 82.31 171 VAL A N 1
ATOM 1446 C CA . VAL A 1 171 ? 15.121 -12.763 -18.502 1.00 82.31 171 VAL A CA 1
ATOM 1447 C C . VAL A 1 171 ? 14.583 -13.143 -17.126 1.00 82.31 171 VAL A C 1
ATOM 1449 O O . VAL A 1 171 ? 15.124 -12.707 -16.110 1.00 82.31 171 VAL A O 1
ATOM 1452 N N . VAL A 1 172 ? 13.528 -13.958 -17.068 1.00 87.31 172 VAL A N 1
ATOM 1453 C CA . VAL A 1 172 ? 12.971 -14.449 -15.803 1.00 87.31 172 VAL A CA 1
ATOM 1454 C C . VAL A 1 172 ? 14.020 -15.251 -15.033 1.00 87.31 172 VAL A C 1
ATOM 1456 O O . VAL A 1 172 ? 14.163 -15.049 -13.828 1.00 87.31 172 VAL A O 1
ATOM 1459 N N . ASP A 1 173 ? 14.775 -16.116 -15.706 1.00 87.06 173 ASP A N 1
ATOM 1460 C CA . ASP A 1 173 ? 15.842 -16.902 -15.084 1.00 87.06 173 ASP A CA 1
ATOM 1461 C C . ASP A 1 173 ? 16.992 -16.015 -14.591 1.00 87.06 173 ASP A C 1
ATOM 1463 O O . ASP A 1 173 ? 17.461 -16.178 -13.460 1.00 87.06 173 ASP A O 1
ATOM 1467 N N . PHE A 1 174 ? 17.390 -15.010 -15.379 1.00 83.81 174 PHE A N 1
ATOM 1468 C CA . PHE A 1 174 ? 18.355 -13.996 -14.952 1.00 83.81 174 PHE A CA 1
ATOM 1469 C C . PHE A 1 174 ? 17.886 -13.270 -13.683 1.00 83.81 174 PHE A C 1
ATOM 1471 O O . PHE A 1 174 ? 18.644 -13.182 -12.711 1.00 83.81 174 PHE A O 1
ATOM 1478 N N . LEU A 1 175 ? 16.639 -12.785 -13.664 1.00 84.94 175 LEU A N 1
ATOM 1479 C CA . LEU A 1 175 ? 16.073 -12.065 -12.522 1.00 84.94 175 LEU A CA 1
ATOM 1480 C C . LEU A 1 175 ? 15.963 -12.961 -11.294 1.00 84.94 175 LEU A C 1
ATOM 1482 O O . LEU A 1 175 ? 16.367 -12.542 -10.219 1.00 84.94 175 LEU A O 1
ATOM 1486 N N . LYS A 1 176 ? 15.522 -14.212 -11.431 1.00 86.88 176 LYS A N 1
ATOM 1487 C CA . LYS A 1 176 ? 15.488 -15.162 -10.308 1.00 86.88 176 LYS A CA 1
ATOM 1488 C C . LYS A 1 176 ? 16.878 -15.448 -9.742 1.00 86.88 176 LYS A C 1
ATOM 1490 O O . LYS A 1 176 ? 17.026 -15.575 -8.531 1.00 86.88 176 LYS A O 1
ATOM 1495 N N . CYS A 1 177 ? 17.900 -15.533 -10.594 1.00 85.88 177 CYS A N 1
ATOM 1496 C CA . CYS A 1 177 ? 19.274 -15.775 -10.156 1.00 85.88 177 CYS A CA 1
ATOM 1497 C C . CYS A 1 177 ? 19.870 -14.570 -9.405 1.00 85.88 177 CYS A C 1
ATOM 1499 O O . CYS A 1 177 ? 20.617 -14.742 -8.441 1.00 85.88 177 CYS A O 1
ATOM 1501 N N . HIS A 1 178 ? 19.559 -13.344 -9.836 1.00 81.06 178 HIS A N 1
ATOM 1502 C CA . HIS A 1 178 ? 20.187 -12.128 -9.305 1.00 81.06 178 HIS A CA 1
ATOM 1503 C C . HIS A 1 178 ? 19.329 -11.377 -8.284 1.00 81.06 178 HIS A C 1
ATOM 1505 O O . HIS A 1 178 ? 19.874 -10.624 -7.478 1.00 81.06 178 HIS A O 1
ATOM 1511 N N . LEU A 1 179 ? 18.018 -11.578 -8.301 1.00 84.12 179 LEU A N 1
ATOM 1512 C CA . LEU A 1 179 ? 17.004 -10.914 -7.486 1.00 84.12 179 LEU A CA 1
ATOM 1513 C C . LEU A 1 179 ? 15.995 -11.967 -6.974 1.00 84.12 179 LEU A C 1
ATOM 1515 O O . LEU A 1 179 ? 14.803 -11.859 -7.255 1.00 84.12 179 LEU A O 1
ATOM 1519 N N . PRO A 1 180 ? 16.449 -12.996 -6.232 1.00 85.50 180 PRO A N 1
ATOM 1520 C CA . PRO A 1 180 ? 15.617 -14.150 -5.866 1.00 85.50 180 PRO A CA 1
ATOM 1521 C C . PRO A 1 180 ? 14.402 -13.788 -5.002 1.00 85.50 180 PRO A C 1
ATOM 1523 O O . PRO A 1 180 ? 13.401 -14.496 -5.032 1.00 85.50 180 PRO A O 1
ATOM 1526 N N . ASP A 1 181 ? 14.470 -12.671 -4.275 1.00 84.88 181 ASP A N 1
ATOM 1527 C CA . ASP A 1 181 ? 13.382 -12.178 -3.424 1.00 84.88 181 ASP A CA 1
ATOM 1528 C C . ASP A 1 181 ? 12.367 -11.302 -4.183 1.00 84.88 181 ASP A C 1
ATOM 1530 O O . ASP A 1 181 ? 11.490 -10.702 -3.561 1.00 84.88 181 ASP A O 1
ATOM 1534 N N . HIS A 1 182 ? 12.516 -11.157 -5.506 1.00 86.19 182 HIS A N 1
ATOM 1535 C CA . HIS A 1 182 ? 11.635 -10.339 -6.334 1.00 86.19 182 HIS A CA 1
ATOM 1536 C C . HIS A 1 182 ? 10.617 -11.186 -7.095 1.00 86.19 182 HIS A C 1
ATOM 1538 O O . HIS A 1 182 ? 10.940 -12.206 -7.707 1.00 86.19 182 HIS A O 1
ATOM 1544 N N . TRP A 1 183 ? 9.378 -10.705 -7.123 1.00 87.75 183 TRP A N 1
ATOM 1545 C CA . TRP A 1 183 ? 8.340 -11.246 -7.990 1.00 87.75 183 TRP A CA 1
ATOM 1546 C C . TRP A 1 183 ? 8.525 -10.713 -9.407 1.00 87.75 183 TRP A C 1
ATOM 1548 O O . TRP A 1 183 ? 8.855 -9.544 -9.597 1.00 87.75 183 TRP A O 1
ATOM 1558 N N . VAL A 1 184 ? 8.272 -11.548 -10.413 1.00 88.81 184 VAL A N 1
ATOM 1559 C CA . VAL A 1 184 ? 8.300 -11.128 -11.818 1.00 88.81 184 VAL A CA 1
ATOM 1560 C C . VAL A 1 184 ? 6.906 -11.288 -12.406 1.00 88.81 184 VAL A C 1
ATOM 1562 O O . VAL A 1 184 ? 6.371 -12.397 -12.444 1.00 88.81 184 VAL A O 1
ATOM 1565 N N . ILE A 1 185 ? 6.316 -10.181 -12.859 1.00 88.19 185 ILE A N 1
ATOM 1566 C CA . ILE A 1 185 ? 4.968 -10.157 -13.435 1.00 88.19 185 ILE A CA 1
ATOM 1567 C C . ILE A 1 185 ? 5.041 -9.762 -14.905 1.00 88.19 185 ILE A C 1
ATOM 1569 O O . ILE A 1 185 ? 5.527 -8.687 -15.254 1.00 88.19 185 ILE A O 1
ATOM 1573 N N . ASN A 1 186 ? 4.491 -10.618 -15.765 1.00 87.38 186 ASN A N 1
ATOM 1574 C CA . ASN A 1 186 ? 4.357 -10.316 -17.184 1.00 87.38 186 ASN A CA 1
ATOM 1575 C C . ASN A 1 186 ? 3.228 -9.305 -17.410 1.00 87.38 186 ASN A C 1
ATOM 1577 O O . ASN A 1 186 ? 2.076 -9.561 -17.060 1.00 87.38 186 ASN A O 1
ATOM 1581 N N . LEU A 1 187 ? 3.556 -8.178 -18.029 1.00 83.81 187 LEU A N 1
ATOM 1582 C CA . LEU A 1 187 ? 2.611 -7.154 -18.435 1.00 83.81 187 LEU A CA 1
ATOM 1583 C C . LEU A 1 187 ? 2.181 -7.332 -19.887 1.00 83.81 187 LEU A C 1
ATOM 1585 O O . LEU A 1 187 ? 2.924 -7.793 -20.752 1.00 83.81 187 LEU A O 1
ATOM 1589 N N . GLN A 1 188 ? 0.953 -6.898 -20.150 1.00 81.06 188 GLN A N 1
ATOM 1590 C CA . GLN A 1 188 ? 0.449 -6.698 -21.501 1.00 81.06 188 GLN A CA 1
ATOM 1591 C C . GLN A 1 188 ? 1.077 -5.431 -22.099 1.00 81.06 188 GLN A C 1
ATOM 1593 O O . GLN A 1 188 ? 1.233 -4.419 -21.411 1.00 81.06 188 GLN A O 1
ATOM 1598 N N . ARG A 1 189 ? 1.367 -5.448 -23.405 1.00 79.19 189 ARG A N 1
ATOM 1599 C CA . ARG A 1 189 ? 2.012 -4.330 -24.118 1.00 79.19 189 ARG A CA 1
ATOM 1600 C C . ARG A 1 189 ? 1.258 -3.002 -23.983 1.00 79.19 189 ARG A C 1
ATOM 1602 O O . ARG A 1 189 ? 1.870 -1.944 -23.894 1.00 79.19 189 ARG A O 1
ATOM 1609 N N . ASN A 1 190 ? -0.070 -3.049 -23.905 1.00 77.75 190 ASN A N 1
ATOM 1610 C CA . ASN A 1 190 ? -0.919 -1.867 -23.724 1.00 77.75 190 ASN A CA 1
ATOM 1611 C C . ASN A 1 190 ? -0.832 -1.231 -22.320 1.00 77.75 190 ASN A C 1
ATOM 1613 O O . ASN A 1 190 ? -1.336 -0.125 -22.130 1.00 77.75 190 ASN A O 1
ATOM 1617 N N . ALA A 1 191 ? -0.220 -1.906 -21.342 1.00 75.62 191 ALA A N 1
ATOM 1618 C CA . ALA A 1 191 ? -0.015 -1.384 -19.996 1.00 75.62 191 ALA A CA 1
ATOM 1619 C C . ALA A 1 191 ? 1.324 -0.645 -19.847 1.00 75.62 191 ALA A C 1
ATOM 1621 O O . ALA A 1 191 ? 1.441 0.200 -18.965 1.00 75.62 191 ALA A O 1
ATOM 1622 N N . VAL A 1 192 ? 2.308 -0.911 -20.717 1.00 79.06 192 VAL A N 1
ATOM 1623 C CA . VAL A 1 192 ? 3.690 -0.402 -20.602 1.00 79.06 192 VAL A CA 1
ATOM 1624 C C . VAL A 1 192 ? 3.737 1.111 -20.411 1.00 79.06 192 VAL A C 1
ATOM 1626 O O . VAL A 1 192 ? 4.349 1.576 -19.460 1.00 79.06 192 VAL A O 1
ATOM 1629 N N . SER A 1 193 ? 3.045 1.884 -21.251 1.00 74.19 193 SER A N 1
ATOM 1630 C CA . SER A 1 193 ? 3.070 3.352 -21.177 1.00 74.19 193 SER A CA 1
ATOM 1631 C C . SER A 1 193 ? 2.585 3.899 -19.834 1.00 74.19 193 SER A C 1
ATOM 1633 O O . SER A 1 193 ? 3.136 4.882 -19.345 1.00 74.19 193 SER A O 1
ATOM 1635 N N . LYS A 1 194 ? 1.598 3.245 -19.208 1.00 72.69 194 LYS A N 1
ATOM 1636 C CA . LYS A 1 194 ? 1.114 3.618 -17.873 1.00 72.69 194 LYS A CA 1
ATOM 1637 C C . LYS A 1 194 ? 2.183 3.355 -16.821 1.00 72.69 194 LYS A C 1
ATOM 1639 O O . LYS A 1 194 ? 2.458 4.230 -16.019 1.00 72.69 194 LYS A O 1
ATOM 1644 N N . PHE A 1 195 ? 2.818 2.187 -16.855 1.00 75.88 195 PHE A N 1
ATOM 1645 C CA . PHE A 1 195 ? 3.880 1.841 -15.906 1.00 75.88 195 PHE A CA 1
ATOM 1646 C C . PHE A 1 195 ? 5.115 2.742 -16.075 1.00 75.88 195 PHE A C 1
ATOM 1648 O O . PHE A 1 195 ? 5.671 3.202 -15.083 1.00 75.88 195 PHE A O 1
ATOM 1655 N N . LEU A 1 196 ? 5.484 3.091 -17.311 1.00 74.19 196 LEU A N 1
ATOM 1656 C CA . LEU A 1 196 ? 6.544 4.069 -17.572 1.00 74.19 196 LEU A CA 1
ATOM 1657 C C . LEU A 1 196 ? 6.212 5.447 -16.974 1.00 74.19 196 LEU A C 1
ATOM 1659 O O . LEU A 1 196 ? 7.057 6.039 -16.309 1.00 74.19 196 LEU A O 1
ATOM 1663 N N . ALA A 1 197 ? 4.978 5.935 -17.151 1.00 68.44 197 ALA A N 1
ATOM 1664 C CA . ALA A 1 197 ? 4.534 7.207 -16.570 1.00 68.44 197 ALA A CA 1
ATOM 1665 C C . ALA A 1 197 ? 4.549 7.198 -15.031 1.00 68.44 197 ALA A C 1
ATOM 1667 O O . ALA A 1 197 ? 4.780 8.225 -14.406 1.00 68.44 197 ALA A O 1
ATOM 1668 N N . LEU A 1 198 ? 4.352 6.028 -14.424 1.00 67.56 198 LEU A N 1
ATOM 1669 C CA . LEU A 1 198 ? 4.422 5.824 -12.978 1.00 67.56 198 LEU A CA 1
ATOM 1670 C C . LEU A 1 198 ? 5.848 5.619 -12.449 1.00 67.56 198 LEU A C 1
ATOM 1672 O O . LEU A 1 198 ? 6.026 5.340 -11.267 1.00 67.56 198 LEU A O 1
ATOM 1676 N N . ASN A 1 199 ? 6.872 5.758 -13.299 1.00 70.75 199 ASN A N 1
ATOM 1677 C CA . ASN A 1 199 ? 8.268 5.503 -12.942 1.00 70.75 199 ASN A CA 1
ATOM 1678 C C . ASN A 1 199 ? 8.546 4.066 -12.452 1.00 70.75 199 ASN A C 1
ATOM 1680 O O . ASN A 1 199 ? 9.526 3.823 -11.744 1.00 70.75 199 ASN A O 1
ATOM 1684 N N . GLU A 1 200 ? 7.717 3.108 -12.870 1.00 74.69 200 GLU A N 1
ATOM 1685 C CA . GLU A 1 200 ? 7.776 1.716 -12.428 1.00 74.69 200 GLU A CA 1
ATOM 1686 C C . GLU A 1 200 ? 8.975 0.956 -13.022 1.00 74.69 200 GLU A C 1
ATOM 1688 O O . GLU A 1 200 ? 9.261 1.110 -14.210 1.00 74.69 200 GLU A O 1
ATOM 1693 N N . PRO A 1 201 ? 9.639 0.072 -12.251 1.00 77.62 201 PRO A N 1
ATOM 1694 C CA . PRO A 1 201 ? 10.678 -0.812 -12.743 1.00 77.62 201 PRO A CA 1
ATOM 1695 C C . PRO A 1 201 ? 10.074 -1.835 -13.709 1.00 77.62 201 PRO A C 1
ATOM 1697 O O . PRO A 1 201 ? 9.387 -2.783 -13.302 1.00 77.62 201 PRO A O 1
ATOM 1700 N N . ILE A 1 202 ? 10.345 -1.645 -14.996 1.00 83.75 202 ILE A N 1
ATOM 1701 C CA . ILE A 1 202 ? 9.857 -2.501 -16.072 1.00 83.75 202 ILE A CA 1
ATOM 1702 C C . ILE A 1 202 ? 10.995 -2.892 -17.008 1.00 83.75 202 ILE A C 1
ATOM 1704 O O . ILE A 1 202 ? 11.719 -2.046 -17.526 1.00 83.75 202 ILE A O 1
ATOM 1708 N N . PHE A 1 203 ? 11.126 -4.191 -17.257 1.00 84.56 203 PHE A N 1
ATOM 1709 C CA . PHE A 1 203 ? 11.873 -4.698 -18.399 1.00 84.56 203 PHE A CA 1
ATOM 1710 C C . PHE A 1 203 ? 10.973 -4.684 -19.624 1.00 84.56 203 PHE A C 1
ATOM 1712 O O . PHE A 1 203 ? 9.896 -5.278 -19.609 1.00 84.56 203 PHE A O 1
ATOM 1719 N N . THR A 1 204 ? 11.404 -4.028 -20.690 1.00 79.31 204 THR A N 1
ATOM 1720 C CA . THR A 1 204 ? 10.648 -3.946 -21.932 1.00 79.31 204 THR A CA 1
ATOM 1721 C C . THR A 1 204 ? 11.579 -4.007 -23.135 1.00 79.31 204 THR A C 1
ATOM 1723 O O . THR A 1 204 ? 12.673 -3.453 -23.120 1.00 79.31 204 THR A O 1
ATOM 1726 N N . ASN A 1 205 ? 11.156 -4.711 -24.183 1.00 70.81 205 ASN A N 1
ATOM 1727 C CA . ASN A 1 205 ? 11.801 -4.662 -25.502 1.00 70.81 205 ASN A CA 1
ATOM 1728 C C . ASN A 1 205 ? 11.176 -3.579 -26.401 1.00 70.81 205 ASN A C 1
ATOM 1730 O O . ASN A 1 205 ? 11.471 -3.509 -27.594 1.00 70.81 205 ASN A O 1
ATOM 1734 N N . ALA A 1 206 ? 10.254 -2.781 -25.855 1.00 56.12 206 ALA A N 1
ATOM 1735 C CA . ALA A 1 206 ? 9.674 -1.646 -26.543 1.00 56.12 206 ALA A CA 1
ATOM 1736 C C . ALA A 1 206 ? 10.668 -0.484 -26.517 1.00 56.12 206 ALA A C 1
ATOM 1738 O O . ALA A 1 206 ? 10.522 0.436 -25.715 1.00 56.12 206 ALA A O 1
ATOM 1739 N N . GLU A 1 207 ? 11.634 -0.489 -27.437 1.00 53.91 207 GLU A N 1
ATOM 1740 C CA . GLU A 1 207 ? 12.153 0.794 -27.896 1.00 53.91 207 GLU A CA 1
ATOM 1741 C C . GLU A 1 207 ? 10.952 1.627 -28.354 1.00 53.91 207 GLU A C 1
ATOM 1743 O O . GLU A 1 207 ? 10.023 1.120 -28.997 1.00 53.91 207 GLU A O 1
ATOM 174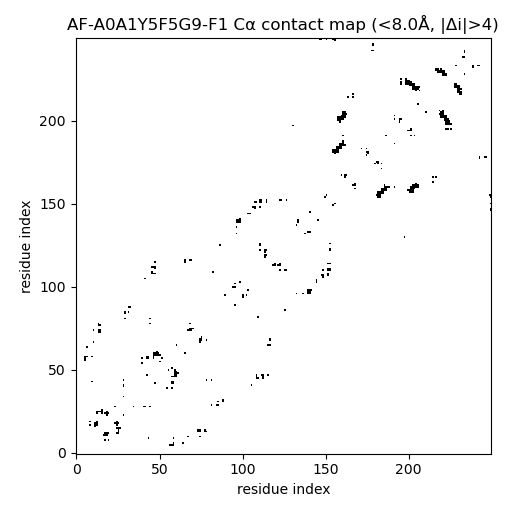8 N N . SER A 1 208 ? 10.955 2.903 -27.989 1.00 48.19 208 SER A N 1
ATOM 1749 C CA . SER A 1 208 ? 10.046 3.915 -28.518 1.00 48.19 208 SER A CA 1
ATOM 1750 C C . SER A 1 208 ? 9.730 3.678 -30.015 1.00 48.19 208 SER A C 1
ATOM 1752 O O . SER A 1 208 ? 10.493 4.021 -30.907 1.00 48.19 208 SER A O 1
ATOM 1754 N N . ASN A 1 209 ? 8.560 3.087 -30.285 1.00 39.75 209 ASN A N 1
ATOM 1755 C CA . ASN A 1 209 ? 7.925 2.903 -31.597 1.00 39.75 209 ASN A CA 1
ATOM 1756 C C . ASN A 1 209 ? 8.435 1.862 -32.621 1.00 39.75 209 ASN A C 1
ATOM 1758 O O . ASN A 1 209 ? 7.897 1.889 -33.729 1.00 39.75 209 ASN A O 1
ATOM 1762 N N . GLN A 1 210 ? 9.328 0.900 -32.343 1.00 41.72 210 GLN A N 1
ATOM 1763 C CA . GLN A 1 210 ? 9.631 -0.149 -33.350 1.00 41.72 210 GLN A CA 1
ATOM 1764 C C . GLN A 1 210 ? 9.776 -1.570 -32.785 1.00 41.72 210 GLN A C 1
ATOM 1766 O O . GLN A 1 210 ? 10.353 -1.801 -31.731 1.00 41.72 210 GLN A O 1
ATOM 1771 N N . ILE A 1 211 ? 9.193 -2.540 -33.502 1.00 40.31 211 ILE A N 1
ATOM 1772 C CA . ILE A 1 211 ? 9.309 -3.975 -33.218 1.00 40.31 211 ILE A CA 1
ATOM 1773 C C . ILE A 1 211 ? 10.592 -4.466 -33.887 1.00 40.31 211 ILE A C 1
ATOM 1775 O O . ILE A 1 211 ? 10.651 -4.533 -35.115 1.00 40.31 211 ILE A O 1
ATOM 1779 N N . ILE A 1 212 ? 11.597 -4.844 -33.101 1.00 46.06 212 ILE A N 1
ATOM 1780 C CA . ILE A 1 212 ? 12.737 -5.604 -33.616 1.00 46.06 212 ILE A CA 1
ATOM 1781 C C . ILE A 1 212 ? 12.334 -7.081 -33.623 1.00 46.06 212 ILE A C 1
ATOM 1783 O O . ILE A 1 212 ? 12.014 -7.660 -32.587 1.00 46.06 212 ILE A O 1
ATOM 1787 N N . SER A 1 213 ? 12.315 -7.699 -34.804 1.00 37.72 213 SER A N 1
ATOM 1788 C CA . SER A 1 213 ? 12.180 -9.148 -34.935 1.00 37.72 213 SER A CA 1
ATOM 1789 C C . SER A 1 213 ? 13.531 -9.813 -34.659 1.00 37.72 213 SER A C 1
ATOM 1791 O O . SER A 1 213 ? 14.460 -9.651 -35.451 1.00 37.72 213 SER A O 1
ATOM 1793 N N . GLY A 1 214 ? 13.638 -10.569 -33.566 1.00 48.50 214 GLY A N 1
ATOM 1794 C CA . GLY A 1 214 ? 14.833 -11.338 -33.207 1.00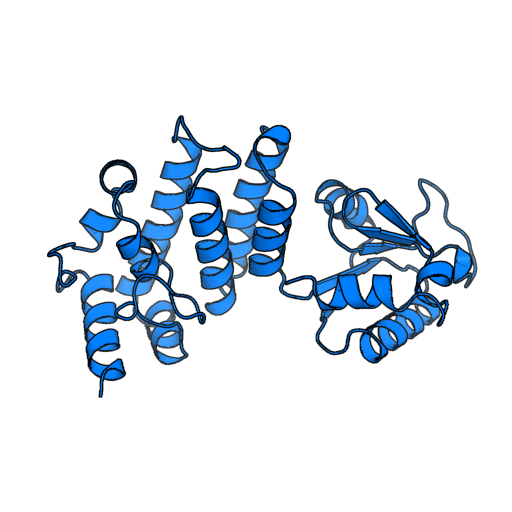 48.50 214 GLY A CA 1
ATOM 1795 C C . GLY A 1 214 ? 15.152 -11.285 -31.712 1.00 48.50 214 GLY A C 1
ATOM 1796 O O . GLY A 1 214 ? 14.768 -10.348 -31.018 1.00 48.50 214 GLY A O 1
ATOM 1797 N N . VAL A 1 215 ? 15.860 -12.304 -31.217 1.00 49.56 215 VAL A N 1
ATOM 1798 C CA . VAL A 1 215 ? 16.368 -12.361 -29.839 1.00 49.56 215 VAL A CA 1
ATOM 1799 C C . VAL A 1 215 ? 17.643 -11.521 -29.774 1.00 49.56 215 VAL A C 1
ATOM 1801 O O . VAL A 1 215 ? 18.731 -12.033 -30.030 1.00 49.56 215 VAL A O 1
ATOM 1804 N N . ASP A 1 216 ? 17.518 -10.227 -29.480 1.00 60.62 216 ASP A N 1
ATOM 1805 C CA . ASP A 1 216 ? 18.677 -9.381 -29.190 1.00 60.62 216 ASP A CA 1
ATOM 1806 C C . ASP A 1 216 ? 18.586 -8.798 -27.779 1.00 60.62 216 ASP A C 1
ATOM 1808 O O . ASP A 1 216 ? 17.929 -7.791 -27.509 1.00 60.62 216 ASP A O 1
ATOM 1812 N N . TRP A 1 217 ? 19.301 -9.460 -26.874 1.00 59.72 217 TRP A N 1
ATOM 1813 C CA . TRP A 1 217 ? 19.511 -9.061 -25.488 1.00 59.72 217 TRP A CA 1
ATOM 1814 C C . TRP A 1 217 ? 20.059 -7.641 -25.318 1.00 59.72 217 TRP A C 1
ATOM 1816 O O . TRP A 1 217 ? 19.896 -7.050 -24.251 1.00 59.72 217 TRP A O 1
ATOM 1826 N N . GLN A 1 218 ? 20.707 -7.079 -26.343 1.00 60.41 218 GLN A N 1
ATOM 1827 C CA . GLN A 1 218 ? 21.264 -5.728 -26.291 1.00 60.41 218 GLN A CA 1
ATOM 1828 C C . GLN A 1 218 ? 20.199 -4.630 -26.390 1.00 60.41 218 GLN A C 1
ATOM 1830 O O . GLN A 1 218 ? 20.489 -3.490 -26.020 1.00 60.41 218 GLN A O 1
ATOM 1835 N N . ASN A 1 219 ? 18.986 -4.976 -26.830 1.00 66.38 219 ASN A N 1
ATOM 1836 C CA . ASN A 1 219 ? 17.869 -4.041 -26.996 1.00 66.38 219 ASN A CA 1
ATOM 1837 C C . ASN A 1 219 ? 16.807 -4.192 -25.898 1.00 66.38 219 ASN A C 1
ATOM 1839 O O . ASN A 1 219 ? 15.766 -3.545 -25.959 1.00 66.38 219 ASN A O 1
ATOM 1843 N N . LEU A 1 220 ? 17.043 -5.049 -24.894 1.00 75.81 220 LEU A N 1
ATOM 1844 C CA . LEU A 1 220 ? 16.174 -5.085 -23.726 1.00 75.81 220 LEU A CA 1
ATOM 1845 C C . LEU A 1 220 ? 16.518 -3.935 -22.790 1.00 75.81 220 LEU A C 1
ATOM 1847 O O . LEU A 1 220 ? 17.643 -3.830 -22.295 1.00 75.81 220 LEU A O 1
ATOM 1851 N N . GLU A 1 221 ? 15.516 -3.120 -22.516 1.00 81.31 221 GLU A N 1
ATOM 1852 C CA . GLU A 1 221 ? 15.621 -1.966 -21.651 1.00 81.31 221 GLU A CA 1
ATOM 1853 C C . GLU A 1 221 ? 14.988 -2.265 -20.298 1.00 81.31 221 GLU A C 1
ATOM 1855 O O . GLU A 1 221 ? 13.910 -2.847 -20.199 1.00 81.31 221 GLU A O 1
ATOM 1860 N N . PHE A 1 222 ? 15.666 -1.848 -19.240 1.00 80.56 222 PHE A N 1
ATOM 1861 C CA . PHE A 1 222 ? 15.109 -1.737 -17.910 1.00 80.56 222 PHE A CA 1
ATOM 1862 C C . PHE A 1 222 ? 14.853 -0.267 -17.626 1.00 80.56 222 PHE A C 1
ATOM 1864 O O . PHE A 1 222 ? 15.790 0.511 -17.428 1.00 80.56 222 PHE A O 1
ATOM 1871 N N . PHE A 1 223 ? 13.585 0.115 -17.626 1.00 77.06 223 PHE A N 1
ATOM 1872 C CA . PHE A 1 223 ? 13.182 1.441 -17.209 1.00 77.06 223 PHE A CA 1
ATOM 1873 C C . PHE A 1 223 ? 12.958 1.454 -15.704 1.00 77.06 223 PHE A C 1
ATOM 1875 O O . PHE A 1 223 ? 12.307 0.563 -15.167 1.00 77.06 223 PHE A O 1
ATOM 1882 N N . ASN A 1 224 ? 13.495 2.466 -15.034 1.00 74.62 224 ASN A N 1
ATOM 1883 C CA . ASN A 1 224 ? 13.270 2.718 -13.622 1.00 74.62 224 ASN A CA 1
ATOM 1884 C C . ASN A 1 224 ? 13.578 4.185 -13.291 1.00 74.62 224 ASN A C 1
ATOM 1886 O O . ASN A 1 224 ? 14.687 4.656 -13.560 1.00 74.62 224 ASN A O 1
ATOM 1890 N N . ARG A 1 225 ? 12.636 4.893 -12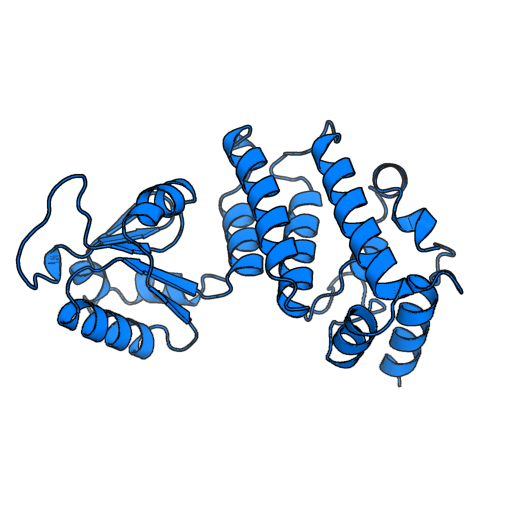.651 1.00 68.69 225 ARG A N 1
ATOM 1891 C CA . ARG A 1 225 ? 12.805 6.296 -12.207 1.00 68.69 225 ARG A CA 1
ATOM 1892 C C . ARG A 1 225 ? 13.285 7.242 -13.316 1.00 68.69 225 ARG A C 1
ATOM 1894 O O . ARG A 1 225 ? 14.293 7.936 -13.155 1.00 68.69 225 ARG A O 1
ATOM 1901 N N . GLY A 1 226 ? 12.624 7.206 -14.470 1.00 67.19 226 GLY A N 1
ATOM 1902 C CA . GLY A 1 226 ? 12.965 8.044 -15.623 1.00 67.19 226 GLY A CA 1
ATOM 1903 C C . GLY A 1 226 ? 14.306 7.699 -16.278 1.00 67.19 226 GLY A C 1
ATOM 1904 O O . GLY A 1 226 ? 14.746 8.404 -17.183 1.00 67.19 226 GLY A O 1
ATOM 1905 N N . ARG A 1 227 ? 14.981 6.636 -15.823 1.00 71.88 227 ARG A N 1
ATOM 1906 C CA . ARG A 1 227 ? 16.234 6.145 -16.394 1.00 71.88 227 ARG A CA 1
ATOM 1907 C C . ARG A 1 227 ? 15.984 4.854 -17.137 1.00 71.88 227 ARG A C 1
ATOM 1909 O O . ARG A 1 227 ? 15.201 4.019 -16.698 1.00 71.88 227 ARG A O 1
ATOM 1916 N N . VAL A 1 228 ? 16.709 4.696 -18.229 1.00 77.56 228 VAL A N 1
ATOM 1917 C CA . VAL A 1 228 ? 16.715 3.493 -19.047 1.00 77.56 228 VAL A CA 1
ATOM 1918 C C . VAL A 1 228 ? 18.102 2.879 -18.945 1.00 77.56 228 VAL A C 1
ATOM 1920 O O . VAL A 1 228 ? 19.101 3.577 -19.114 1.00 77.56 228 VAL A O 1
ATOM 1923 N N . PHE A 1 229 ? 18.155 1.588 -18.640 1.00 77.25 229 PHE A N 1
ATOM 1924 C CA . PHE A 1 229 ? 19.382 0.800 -18.597 1.00 77.25 229 PHE A CA 1
ATOM 1925 C C . PHE A 1 229 ? 19.278 -0.324 -19.611 1.00 77.25 229 PHE A C 1
ATOM 1927 O O . PHE A 1 229 ? 18.249 -0.994 -19.672 1.00 77.25 229 PHE A O 1
ATOM 1934 N N . LYS A 1 230 ? 20.338 -0.588 -20.371 1.00 78.19 230 LYS A N 1
ATOM 1935 C CA . LYS A 1 230 ? 20.343 -1.780 -21.223 1.00 78.19 230 LYS A CA 1
ATOM 1936 C C . LYS A 1 230 ? 20.612 -3.010 -20.370 1.00 78.19 230 LYS A C 1
ATOM 1938 O O . LYS A 1 230 ? 21.455 -2.983 -19.473 1.00 78.19 230 LYS A O 1
ATOM 1943 N N . LEU A 1 231 ? 19.959 -4.129 -20.665 1.00 73.88 231 LEU A N 1
ATOM 1944 C CA . LEU A 1 231 ? 20.234 -5.370 -19.943 1.00 73.88 231 LEU A CA 1
ATOM 1945 C C . LEU A 1 231 ? 21.697 -5.808 -20.114 1.00 73.88 231 LEU A C 1
ATOM 1947 O O . LEU A 1 231 ? 22.310 -6.276 -19.162 1.00 73.88 231 LEU A O 1
ATOM 1951 N N . SER A 1 232 ? 22.303 -5.573 -21.279 1.00 71.88 232 SER A N 1
ATOM 1952 C CA . SER A 1 232 ? 23.738 -5.803 -21.489 1.00 71.88 232 SER A CA 1
ATOM 1953 C C . SER A 1 232 ? 24.632 -5.018 -20.515 1.00 71.88 232 SER A C 1
ATOM 1955 O O . SER A 1 232 ? 25.698 -5.504 -20.144 1.00 71.88 232 SER A O 1
ATOM 1957 N N . GLU A 1 233 ? 24.202 -3.842 -20.052 1.00 72.38 233 GLU A N 1
ATOM 1958 C CA . GLU A 1 233 ? 24.899 -3.049 -19.032 1.00 72.38 233 GLU A CA 1
ATOM 1959 C C . GLU A 1 233 ? 24.671 -3.606 -17.624 1.00 72.38 233 GLU A C 1
ATOM 1961 O O . GLU A 1 233 ? 25.597 -3.610 -16.815 1.00 72.38 233 GLU A O 1
ATOM 1966 N N . LEU A 1 234 ? 23.466 -4.111 -17.339 1.00 69.88 234 LEU A N 1
ATOM 1967 C CA . LEU A 1 234 ? 23.129 -4.755 -16.064 1.00 69.88 234 LEU A CA 1
ATOM 1968 C C . LEU A 1 234 ? 23.822 -6.115 -15.884 1.00 69.88 234 LEU A C 1
ATOM 1970 O O . LEU A 1 234 ? 24.127 -6.500 -14.759 1.00 69.88 234 LEU A O 1
ATOM 1974 N N . MET A 1 235 ? 24.071 -6.840 -16.978 1.00 66.50 235 MET A N 1
ATOM 1975 C CA . MET A 1 235 ? 24.728 -8.154 -16.970 1.00 66.50 235 MET A CA 1
ATOM 1976 C C . MET A 1 235 ? 26.258 -8.081 -16.932 1.00 66.50 235 MET A C 1
ATOM 1978 O O . MET A 1 235 ? 26.912 -9.109 -16.747 1.00 66.50 235 MET A O 1
ATOM 1982 N N . ARG A 1 236 ? 26.857 -6.897 -17.111 1.00 65.75 236 ARG A N 1
ATOM 1983 C CA . ARG A 1 236 ? 28.302 -6.729 -16.935 1.00 65.75 236 ARG A CA 1
ATOM 1984 C C . ARG A 1 236 ? 28.660 -6.991 -15.472 1.00 65.75 236 ARG A C 1
ATOM 1986 O O . ARG A 1 236 ? 28.323 -6.213 -14.583 1.00 65.75 236 ARG A O 1
ATOM 1993 N N . THR A 1 237 ? 29.351 -8.106 -15.239 1.00 53.12 237 THR A N 1
ATOM 1994 C CA . THR A 1 237 ? 29.800 -8.621 -13.928 1.00 53.12 237 THR A CA 1
ATOM 1995 C C . THR A 1 237 ? 30.629 -7.626 -13.106 1.00 53.12 237 THR A C 1
ATOM 1997 O O . THR A 1 237 ? 30.798 -7.781 -11.902 1.00 53.12 237 THR A O 1
ATOM 2000 N N . ASP A 1 238 ? 31.134 -6.596 -13.766 1.00 53.59 238 ASP A N 1
ATOM 2001 C CA . ASP A 1 238 ? 31.941 -5.489 -13.280 1.00 53.59 238 ASP A CA 1
ATOM 2002 C C . ASP A 1 238 ? 31.105 -4.326 -12.699 1.00 53.59 238 ASP A C 1
ATOM 2004 O O . ASP A 1 238 ? 31.671 -3.422 -12.085 1.00 53.59 238 ASP A O 1
ATOM 2008 N N . ASN A 1 239 ? 29.765 -4.369 -12.793 1.00 53.75 239 ASN A N 1
ATOM 2009 C CA . ASN A 1 239 ? 28.860 -3.389 -12.174 1.00 53.75 239 ASN A CA 1
ATOM 2010 C C . ASN A 1 239 ? 27.800 -4.018 -11.234 1.00 53.75 239 ASN A C 1
ATOM 2012 O O . ASN A 1 239 ? 26.593 -3.828 -11.426 1.00 53.75 239 ASN A O 1
ATOM 2016 N N . PRO A 1 240 ? 28.217 -4.721 -10.161 1.00 57.44 240 PRO A N 1
ATOM 2017 C CA . PRO A 1 240 ? 27.298 -5.262 -9.155 1.00 57.44 240 PRO A CA 1
ATOM 2018 C C . PRO A 1 240 ? 26.470 -4.175 -8.450 1.00 57.44 240 PRO A C 1
ATOM 2020 O O . PRO A 1 240 ? 25.403 -4.467 -7.923 1.00 57.44 240 PRO A O 1
ATOM 2023 N N . TYR A 1 241 ? 26.914 -2.914 -8.482 1.00 57.34 241 TYR A N 1
ATOM 2024 C CA . TYR A 1 241 ? 26.278 -1.776 -7.815 1.00 57.34 241 TYR A CA 1
ATOM 2025 C C . TYR A 1 241 ? 24.841 -1.495 -8.286 1.00 57.34 241 TYR A C 1
ATOM 2027 O O . TYR A 1 241 ? 24.012 -1.038 -7.503 1.00 57.34 241 TYR A O 1
ATOM 2035 N N . MET A 1 242 ? 24.511 -1.771 -9.551 1.00 63.66 242 MET A N 1
ATOM 2036 C CA . MET A 1 242 ? 23.158 -1.530 -10.068 1.00 63.66 242 MET A CA 1
ATOM 2037 C C . MET A 1 242 ? 22.163 -2.615 -9.653 1.00 63.66 242 MET A C 1
ATOM 2039 O O . MET A 1 242 ? 21.066 -2.287 -9.205 1.00 63.66 242 MET A O 1
ATOM 2043 N N . LEU A 1 243 ? 22.543 -3.894 -9.735 1.00 66.69 243 LEU A N 1
ATOM 2044 C CA . LEU A 1 243 ? 21.730 -4.984 -9.184 1.00 66.69 243 LEU A CA 1
ATOM 2045 C C . LEU A 1 243 ? 21.603 -4.854 -7.664 1.00 66.69 243 LEU A C 1
ATOM 2047 O O . LEU A 1 243 ? 20.534 -5.103 -7.119 1.00 66.69 243 LEU A O 1
ATOM 2051 N N . ASP A 1 244 ? 22.660 -4.399 -6.992 1.00 66.50 244 ASP A N 1
ATOM 2052 C CA . ASP A 1 244 ? 22.643 -4.093 -5.565 1.00 66.50 244 ASP A CA 1
ATOM 2053 C C . ASP A 1 244 ? 21.653 -2.972 -5.227 1.00 66.50 244 ASP A C 1
ATOM 2055 O O . ASP A 1 244 ? 20.891 -3.094 -4.271 1.00 66.50 244 ASP A O 1
ATOM 2059 N N . LYS A 1 245 ? 21.562 -1.929 -6.063 1.00 65.69 245 LYS A N 1
ATOM 2060 C CA . LYS A 1 245 ? 20.494 -0.930 -5.944 1.00 65.69 245 LYS A CA 1
ATOM 2061 C C . LYS A 1 245 ? 19.118 -1.559 -6.079 1.00 65.69 245 LYS A C 1
ATOM 2063 O O . LYS A 1 245 ? 18.290 -1.292 -5.225 1.00 65.69 245 LYS A O 1
ATOM 2068 N N . ILE A 1 246 ? 18.890 -2.413 -7.078 1.00 67.19 246 ILE A N 1
ATOM 2069 C CA . ILE A 1 246 ? 17.596 -3.093 -7.248 1.00 67.19 246 ILE A CA 1
ATOM 2070 C C . ILE A 1 246 ? 17.260 -3.961 -6.021 1.00 67.19 246 ILE A C 1
ATOM 2072 O O . ILE A 1 246 ? 16.123 -3.951 -5.562 1.00 67.19 246 ILE A O 1
ATOM 2076 N N . ARG A 1 247 ? 18.248 -4.658 -5.440 1.00 65.38 247 ARG A N 1
ATOM 2077 C CA . ARG A 1 247 ? 18.083 -5.486 -4.227 1.00 65.38 247 ARG A CA 1
ATOM 2078 C C . ARG A 1 247 ? 17.679 -4.688 -2.989 1.00 65.38 247 ARG A C 1
ATOM 2080 O O . ARG A 1 247 ? 16.860 -5.177 -2.206 1.00 65.38 247 ARG A O 1
ATOM 2087 N N . HIS A 1 248 ? 18.297 -3.519 -2.821 1.00 56.44 248 HIS A N 1
ATOM 2088 C CA . HIS A 1 248 ? 18.107 -2.604 -1.693 1.00 56.44 248 HIS A CA 1
ATOM 2089 C C . HIS A 1 248 ? 17.016 -1.562 -1.926 1.00 56.44 248 HIS A C 1
ATOM 2091 O O . HIS A 1 248 ? 16.757 -0.738 -1.050 1.00 56.44 248 HIS A O 1
ATOM 2097 N N . TRP A 1 249 ? 16.366 -1.563 -3.089 1.00 59.94 249 TRP A N 1
ATOM 2098 C CA . TRP A 1 249 ? 15.038 -0.980 -3.160 1.00 59.94 249 TRP A CA 1
ATOM 2099 C C . TRP A 1 249 ? 14.188 -1.757 -2.148 1.00 59.94 249 TRP A C 1
ATOM 2101 O O . TRP A 1 249 ? 14.357 -2.972 -2.036 1.00 59.94 249 TRP A O 1
ATOM 2111 N N . TYR A 1 250 ? 13.347 -1.044 -1.391 1.00 50.22 250 TYR A N 1
ATOM 2112 C CA . TYR A 1 250 ? 12.509 -1.518 -0.270 1.00 50.22 250 TYR A CA 1
ATOM 2113 C C . TYR A 1 250 ? 13.169 -1.548 1.113 1.00 50.22 250 TYR A C 1
ATOM 2115 O O . TYR A 1 250 ? 13.906 -2.511 1.425 1.00 50.22 250 TYR A O 1
#

Solvent-accessible surface area (backbone atoms only — not comparable to full-atom values): 14196 Å² total; per-residue (Å²): 131,62,64,68,60,36,47,58,48,51,53,31,22,49,62,66,74,38,52,47,96,87,67,48,34,50,78,58,63,58,40,51,81,84,35,62,92,54,69,67,59,56,40,65,75,35,34,37,79,62,85,52,94,86,48,84,77,56,56,63,43,46,74,66,55,42,47,46,50,73,68,38,68,57,31,36,51,42,51,50,49,49,53,52,46,50,52,54,46,55,78,68,34,92,72,56,78,36,68,84,40,66,62,61,60,51,52,27,37,45,32,32,23,28,47,77,62,67,36,56,69,62,35,51,55,53,48,50,53,53,51,53,50,42,74,76,41,54,90,29,54,45,71,67,58,54,50,44,39,47,35,27,64,54,52,58,54,37,38,34,35,54,90,51,65,68,60,40,50,54,50,52,52,52,44,47,73,76,38,67,85,43,46,78,44,81,50,59,77,90,48,48,67,60,41,54,76,68,39,39,52,30,39,30,50,71,51,92,89,53,87,75,91,69,94,55,64,72,58,29,30,36,34,40,72,91,39,79,40,42,43,57,62,65,66,37,85,88,42,59,67,59,60,48,49,63,66,64,53,125

Secondary structure (DSSP, 8-state):
--HHHHHHHHHHHHTTSS--TTS--HHHHT-TTTTTT--SHHHHHS--SS--SS-TTSPPP-HHHHHHHHH-HHHHHHHHHHHHHHHHHHHH-TT-S-TT-THHHHHHHHHHHHHHTT-HHHHHHHHHHHHHHHHH-GGGS-HHHHHHHHHHHHSSEEEEE-S-HHHHHHHHHHHHHH-TT-EEEEPPGGGHHHHHHTT--EEE---TT----S--GGG-EEEETTEEEEHHHHS-TT-HHHHHHHHH--

pLDDT: mean 82.8, std 13.45, range [37.72, 98.31]

Mean predicted aligned error: 8.08 Å

Organism: NCBI:txid97084